Protein AF-A0A3D2H9T5-F1 (afdb_monomer_lite)

Sequence (187 aa):
MKNENDYVFSPYIRQFLVIFLLTCSFSVQATAPRITAQLFGEERQSDIVSYQTAAAQGDNLLVLEIVNEAFKAAGKSPVVDVLPAKQLAVYSFFNDDIAGLIGSPDDLAGKVKKQYRVVTLYLAGADEQPVVLIFSNQRGLALHKAFANGMQKIMSSGKYQQLYEKYHDKLPVGFILRLKRQNPGWK

Foldseek 3Di:
DDDDPPPPPDVVNVVVVVVVVVVVVVPPPPPPPPPDVVVPDDPPPFQEEEEDDPDDPLVVVLVVVLQQQLLVLLVHGTGYYYHHDPVVRLCCQVPVPHFKYWAAPVSDPPPCVVQKDKAFRFQDDPVRGTTIIIGGNPRNPVVVVSNLNSSLVCVVVVVSQVSVCVSDVGDDPCRVVVSCVRPVPHD

Radius of gyration: 27.13 Å; chains: 1; bounding box: 96×33×64 Å

Structure (mmCIF, N/CA/C/O backbone):
data_AF-A0A3D2H9T5-F1
#
_entry.id   AF-A0A3D2H9T5-F1
#
loop_
_atom_site.group_PDB
_atom_site.id
_atom_site.type_symbol
_atom_site.label_atom_id
_atom_site.label_alt_id
_atom_site.label_comp_id
_atom_site.label_asym_id
_atom_site.label_entity_id
_atom_site.label_seq_id
_atom_site.pdbx_PDB_ins_code
_atom_site.Cartn_x
_atom_site.Cartn_y
_atom_site.Cartn_z
_atom_site.occupancy
_atom_site.B_iso_or_equiv
_atom_site.auth_seq_id
_atom_site.auth_comp_id
_atom_site.auth_asym_id
_atom_site.auth_atom_id
_atom_site.pdbx_PDB_model_num
ATOM 1 N N . MET A 1 1 ? 79.371 0.978 -33.563 1.00 38.09 1 MET A N 1
ATOM 2 C CA . MET A 1 1 ? 78.443 1.990 -33.013 1.00 38.09 1 MET A CA 1
ATOM 3 C C . MET A 1 1 ? 77.092 1.795 -33.685 1.00 38.09 1 MET A C 1
ATOM 5 O O . MET A 1 1 ? 77.074 1.731 -34.900 1.00 38.09 1 MET A O 1
ATOM 9 N N . LYS A 1 2 ? 76.052 1.621 -32.854 1.00 38.25 2 LYS A N 1
ATOM 10 C CA . LYS A 1 2 ? 74.587 1.622 -33.070 1.00 38.25 2 LYS A CA 1
ATOM 11 C C . LYS A 1 2 ? 73.977 0.999 -34.344 1.00 38.25 2 LYS A C 1
ATOM 13 O O . LYS A 1 2 ? 74.064 1.551 -35.428 1.00 38.25 2 LYS A O 1
ATOM 18 N N . ASN A 1 3 ? 73.244 -0.093 -34.099 1.00 42.84 3 ASN A N 1
ATOM 19 C CA . ASN A 1 3 ? 72.208 -0.689 -34.943 1.00 42.84 3 ASN A CA 1
ATOM 20 C C . ASN A 1 3 ? 71.068 0.306 -35.209 1.00 42.84 3 ASN A C 1
ATOM 22 O O . ASN A 1 3 ? 70.416 0.750 -34.260 1.00 42.84 3 ASN A O 1
ATOM 26 N N . GLU A 1 4 ? 70.780 0.580 -36.477 1.00 44.44 4 GLU A N 1
ATOM 27 C CA . GLU A 1 4 ? 69.506 1.149 -36.918 1.00 44.44 4 GLU A CA 1
ATOM 28 C C . GLU A 1 4 ? 68.539 -0.010 -37.191 1.00 44.44 4 GLU A C 1
ATOM 30 O O . GLU A 1 4 ? 68.597 -0.679 -38.219 1.00 44.44 4 GLU A O 1
ATOM 35 N N . ASN A 1 5 ? 67.679 -0.299 -36.211 1.00 52.06 5 ASN A N 1
ATOM 36 C CA . ASN A 1 5 ? 66.513 -1.153 -36.416 1.00 52.06 5 ASN A CA 1
ATOM 37 C C . ASN A 1 5 ? 65.424 -0.322 -37.101 1.00 52.06 5 ASN A C 1
ATOM 39 O O . ASN A 1 5 ? 64.489 0.150 -36.449 1.00 52.06 5 ASN A O 1
ATOM 43 N N . ASP A 1 6 ? 65.540 -0.162 -38.415 1.00 49.38 6 ASP A N 1
ATOM 44 C CA . ASP A 1 6 ? 64.430 0.299 -39.237 1.00 49.38 6 ASP A CA 1
ATOM 45 C C . ASP A 1 6 ? 63.416 -0.839 -39.355 1.00 49.38 6 ASP A C 1
ATOM 47 O O . ASP A 1 6 ? 63.518 -1.736 -40.193 1.00 49.38 6 ASP A O 1
ATOM 51 N N . TYR A 1 7 ? 62.413 -0.819 -38.477 1.00 52.62 7 TYR A N 1
ATOM 52 C CA . TYR A 1 7 ? 61.215 -1.638 -38.624 1.00 52.62 7 TYR A CA 1
ATOM 53 C C . TYR A 1 7 ? 60.412 -1.128 -39.825 1.00 52.62 7 TYR A C 1
ATOM 55 O O . TYR A 1 7 ? 59.413 -0.418 -39.687 1.00 52.62 7 TYR A O 1
ATOM 63 N N . VAL A 1 8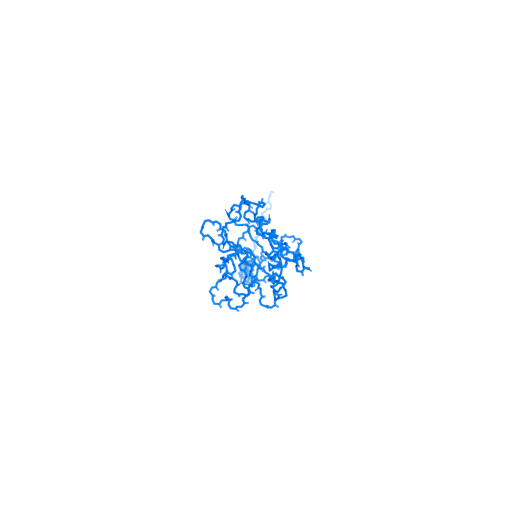 ? 60.852 -1.500 -41.028 1.00 51.31 8 VAL A N 1
ATOM 64 C CA . VAL A 1 8 ? 60.096 -1.325 -42.266 1.00 51.31 8 VAL A CA 1
ATOM 65 C C . VAL A 1 8 ? 58.936 -2.315 -42.227 1.00 51.31 8 VAL A C 1
ATOM 67 O O . VAL A 1 8 ? 59.003 -3.431 -42.740 1.00 51.31 8 VAL A O 1
ATOM 70 N N . PHE A 1 9 ? 57.846 -1.920 -41.571 1.00 53.47 9 PHE A N 1
ATOM 71 C CA . PHE A 1 9 ? 56.575 -2.611 -41.725 1.00 53.47 9 PHE A CA 1
ATOM 72 C C . PHE A 1 9 ? 56.171 -2.520 -43.196 1.00 53.47 9 PHE A C 1
ATOM 74 O O . PHE A 1 9 ? 55.827 -1.448 -43.695 1.00 53.47 9 PHE A O 1
ATOM 81 N N . SER A 1 10 ? 56.246 -3.662 -43.882 1.00 57.88 10 SER A N 1
ATOM 82 C CA . SER A 1 10 ? 55.802 -3.835 -45.262 1.00 57.88 10 SER A CA 1
ATOM 83 C C . SER A 1 10 ? 54.433 -3.162 -45.474 1.00 57.88 10 SER A C 1
ATOM 85 O O . SER A 1 10 ? 53.540 -3.334 -44.634 1.00 57.88 10 SER A O 1
ATOM 87 N N . PRO A 1 11 ? 54.231 -2.389 -46.559 1.00 58.53 11 PRO A N 1
ATOM 88 C CA . PRO A 1 11 ? 53.020 -1.588 -46.779 1.00 58.53 11 PRO A CA 1
ATOM 89 C C . PRO A 1 11 ? 51.731 -2.424 -46.756 1.00 58.53 11 PRO A C 1
ATOM 91 O O . PRO A 1 11 ? 50.677 -1.928 -46.355 1.00 58.53 11 PRO A O 1
ATOM 94 N N . TYR A 1 12 ? 51.837 -3.715 -47.078 1.00 58.19 12 TYR A N 1
ATOM 95 C CA . TYR A 1 12 ? 50.747 -4.683 -46.991 1.00 58.19 12 TYR A CA 1
ATOM 96 C C . TYR A 1 12 ? 50.281 -4.932 -45.550 1.00 58.19 12 TYR A C 1
ATOM 98 O O . TYR A 1 12 ? 49.086 -5.073 -45.316 1.00 58.19 12 TYR A O 1
ATOM 106 N N . ILE A 1 13 ? 51.191 -4.915 -44.567 1.00 63.38 13 ILE A N 1
ATOM 107 C CA . ILE A 1 13 ? 50.858 -5.116 -43.147 1.00 63.38 13 ILE A CA 1
ATOM 108 C C . ILE A 1 13 ? 50.106 -3.897 -42.605 1.00 63.38 13 ILE A C 1
ATOM 110 O O . ILE A 1 13 ? 49.123 -4.056 -41.889 1.00 63.38 13 ILE A O 1
ATOM 114 N N . ARG A 1 14 ? 50.504 -2.677 -42.998 1.00 61.38 14 ARG A N 1
ATOM 115 C CA . ARG A 1 14 ? 49.781 -1.442 -42.637 1.00 61.38 14 ARG A CA 1
ATOM 116 C C . ARG A 1 14 ? 48.361 -1.426 -43.196 1.00 61.38 14 ARG A C 1
ATOM 118 O O . ARG A 1 14 ? 47.433 -1.089 -42.468 1.00 61.38 14 ARG A O 1
ATOM 125 N N . GLN A 1 15 ? 48.187 -1.806 -44.460 1.00 66.12 15 GLN A N 1
ATOM 126 C CA . GLN A 1 15 ? 46.861 -1.878 -45.078 1.00 66.12 15 GLN A CA 1
ATOM 127 C C . GLN A 1 15 ? 45.983 -2.939 -44.408 1.00 66.12 15 GLN A C 1
ATOM 129 O O . GLN A 1 15 ? 44.821 -2.665 -44.116 1.00 66.12 15 GLN A O 1
ATOM 134 N N . PHE A 1 16 ? 46.547 -4.103 -44.073 1.00 68.69 16 PHE A N 1
ATOM 135 C CA . PHE A 1 16 ? 45.820 -5.151 -43.357 1.00 68.69 16 PHE A CA 1
ATOM 136 C C . PHE A 1 16 ? 45.376 -4.698 -41.963 1.00 68.69 16 PHE A C 1
ATOM 138 O O . PHE A 1 16 ? 44.237 -4.930 -41.572 1.00 68.69 16 PHE A O 1
ATOM 145 N N . LEU A 1 17 ? 46.246 -3.999 -41.231 1.00 69.62 17 LEU A N 1
ATOM 146 C CA . LEU A 1 17 ? 45.963 -3.519 -39.877 1.00 69.62 17 LEU A CA 1
ATOM 147 C C . LEU A 1 17 ? 44.875 -2.432 -39.881 1.00 69.62 17 LEU A C 1
ATOM 149 O O . LEU A 1 17 ? 43.989 -2.446 -39.031 1.00 69.62 17 LEU A O 1
ATOM 153 N N . VAL A 1 18 ? 44.876 -1.541 -40.878 1.00 70.94 18 VAL A N 1
ATOM 154 C CA . VAL A 1 18 ? 43.830 -0.517 -41.047 1.00 70.94 18 VAL A CA 1
ATOM 155 C C . VAL A 1 18 ? 42.482 -1.146 -41.412 1.00 70.94 18 VAL A C 1
ATOM 157 O O . VAL A 1 18 ? 41.467 -0.792 -40.816 1.00 70.94 18 VAL A O 1
ATOM 160 N N . ILE A 1 19 ? 42.460 -2.111 -42.337 1.00 71.06 19 ILE A N 1
ATOM 161 C CA . ILE A 1 19 ? 41.230 -2.827 -42.719 1.00 71.06 19 ILE A CA 1
ATOM 162 C C . ILE A 1 19 ? 40.698 -3.661 -41.541 1.00 71.06 19 ILE A C 1
ATOM 164 O O . ILE A 1 19 ? 39.491 -3.690 -41.293 1.00 71.06 19 ILE A O 1
ATOM 168 N N . PHE A 1 20 ? 41.584 -4.286 -40.764 1.00 73.06 20 PHE A N 1
ATOM 169 C CA . PHE A 1 20 ? 41.224 -5.041 -39.563 1.00 73.06 20 PHE A CA 1
ATOM 170 C C . PHE A 1 20 ? 40.643 -4.139 -38.461 1.00 73.06 20 PHE A C 1
ATOM 172 O O . PHE A 1 20 ? 39.595 -4.438 -37.898 1.00 73.06 20 PHE A O 1
ATOM 179 N N . LEU A 1 21 ? 41.251 -2.979 -38.194 1.00 68.56 21 LEU A N 1
ATOM 180 C CA . LEU A 1 21 ? 40.719 -2.016 -37.220 1.00 68.56 21 LEU A CA 1
ATOM 181 C C . LEU A 1 21 ? 39.367 -1.420 -37.654 1.00 68.56 21 LEU A C 1
ATOM 183 O O . LEU A 1 21 ? 38.473 -1.232 -36.823 1.00 68.56 21 LEU A O 1
ATOM 187 N N . LEU A 1 22 ? 39.183 -1.162 -38.953 1.00 66.31 22 LEU A N 1
ATOM 188 C CA . LEU A 1 22 ? 37.911 -0.681 -39.499 1.00 66.31 22 LEU A CA 1
ATOM 189 C C . LEU A 1 22 ? 36.806 -1.742 -39.408 1.00 66.31 22 LEU A C 1
ATOM 191 O O . LEU A 1 22 ? 35.688 -1.417 -39.022 1.00 66.31 22 LEU A O 1
ATOM 195 N N . THR A 1 23 ? 37.107 -3.012 -39.686 1.00 65.12 23 THR A N 1
ATOM 196 C CA . THR A 1 23 ? 36.123 -4.109 -39.580 1.00 65.12 23 THR A CA 1
ATOM 197 C C . THR A 1 23 ? 35.751 -4.438 -38.130 1.00 65.12 23 THR A C 1
ATOM 199 O O . THR A 1 23 ? 34.579 -4.702 -37.848 1.00 65.12 23 THR A O 1
ATOM 202 N N . CYS A 1 24 ? 36.686 -4.308 -37.184 1.00 60.44 24 CYS A N 1
ATOM 203 C CA . CYS A 1 24 ? 36.387 -4.397 -35.751 1.00 60.44 24 CYS A CA 1
ATOM 204 C C . CYS A 1 24 ? 35.424 -3.291 -35.283 1.00 60.44 24 CYS A C 1
ATOM 206 O O . CYS A 1 24 ? 34.586 -3.543 -34.421 1.00 60.44 24 CYS A O 1
ATOM 208 N N . SER A 1 25 ? 35.471 -2.099 -35.887 1.00 58.38 25 SER A N 1
ATOM 209 C CA . SER A 1 25 ? 34.609 -0.964 -35.517 1.00 58.38 25 SER A CA 1
ATOM 210 C C . SER A 1 25 ? 33.138 -1.154 -35.922 1.00 58.38 25 SER A C 1
ATOM 212 O O . SER A 1 25 ? 32.253 -0.624 -35.258 1.00 58.38 25 SER A O 1
ATOM 214 N N . PHE A 1 26 ? 32.852 -1.953 -36.958 1.00 54.59 26 PHE A N 1
ATOM 215 C CA . PHE A 1 26 ? 31.477 -2.289 -37.369 1.00 54.59 26 PHE A CA 1
ATOM 216 C C . PHE A 1 26 ? 30.839 -3.415 -36.545 1.00 54.59 26 PHE A C 1
ATOM 218 O O . PHE A 1 26 ? 29.622 -3.581 -36.581 1.00 54.59 26 PHE A O 1
ATOM 225 N N . SER A 1 27 ? 31.640 -4.174 -35.791 1.00 49.34 27 SER A N 1
ATOM 226 C CA . SER A 1 27 ? 31.158 -5.291 -34.962 1.00 49.34 27 SER A CA 1
ATOM 227 C C . SER A 1 27 ? 30.964 -4.909 -33.493 1.00 49.34 27 SER A C 1
ATOM 229 O O . SER A 1 27 ? 30.465 -5.710 -32.704 1.00 49.34 27 SER A O 1
ATOM 231 N N . VAL A 1 28 ? 31.309 -3.676 -33.112 1.00 48.94 28 VAL A N 1
ATOM 232 C CA . VAL A 1 28 ? 30.968 -3.144 -31.794 1.00 48.94 28 VAL A CA 1
ATOM 233 C C . VAL A 1 28 ? 29.538 -2.621 -31.861 1.00 48.94 28 VAL A C 1
ATOM 235 O O . VAL A 1 28 ? 29.280 -1.426 -31.992 1.00 48.94 28 VAL A O 1
ATOM 238 N N . GLN A 1 29 ? 28.574 -3.532 -31.725 1.00 50.84 29 GLN A N 1
ATOM 239 C CA . GLN A 1 29 ? 27.340 -3.160 -31.051 1.00 50.84 29 GLN A CA 1
ATOM 240 C C . GLN A 1 29 ? 27.759 -2.719 -29.652 1.00 50.84 29 GLN A C 1
ATOM 242 O O . GLN A 1 29 ? 27.991 -3.539 -28.766 1.00 50.84 29 GLN A O 1
ATOM 247 N N . ALA A 1 30 ? 27.898 -1.409 -29.465 1.00 44.81 30 ALA A N 1
ATOM 248 C CA . ALA A 1 30 ? 27.875 -0.802 -28.154 1.00 44.81 30 ALA A CA 1
ATOM 249 C C . ALA A 1 30 ? 26.477 -1.060 -27.581 1.00 44.81 30 ALA A C 1
ATOM 251 O O . ALA A 1 30 ? 25.596 -0.204 -27.594 1.00 44.81 30 ALA A O 1
ATOM 252 N N . THR A 1 31 ? 26.248 -2.280 -27.097 1.00 47.56 31 THR A N 1
ATOM 253 C CA . THR A 1 31 ? 25.342 -2.499 -25.986 1.00 47.56 31 THR A CA 1
ATOM 254 C C . THR A 1 31 ? 25.885 -1.609 -24.888 1.00 47.56 31 THR A C 1
ATOM 256 O O . THR A 1 31 ? 26.815 -1.986 -24.176 1.00 47.56 31 THR A O 1
ATOM 259 N N . ALA A 1 32 ? 25.345 -0.388 -24.811 1.00 43.88 32 ALA A N 1
ATOM 260 C CA . ALA A 1 32 ? 25.423 0.436 -23.620 1.00 43.88 32 ALA A CA 1
ATOM 261 C C . ALA A 1 32 ? 25.248 -0.511 -22.430 1.00 43.88 32 ALA A C 1
ATOM 263 O O . ALA A 1 32 ? 24.399 -1.408 -22.544 1.00 43.88 32 ALA A O 1
ATOM 264 N N . PRO A 1 33 ? 26.066 -0.400 -21.367 1.00 46.19 33 PRO A N 1
ATOM 265 C CA . PRO A 1 33 ? 26.002 -1.336 -20.258 1.00 46.19 33 PRO A CA 1
ATOM 266 C C . PRO A 1 33 ? 24.539 -1.438 -19.851 1.00 46.19 33 PRO A C 1
ATOM 268 O O . PRO A 1 33 ? 23.944 -0.457 -19.404 1.00 46.19 33 PRO A O 1
ATOM 271 N N . ARG A 1 34 ? 23.922 -2.595 -20.129 1.00 51.00 34 ARG A N 1
ATOM 272 C CA . ARG A 1 34 ? 22.569 -2.862 -19.670 1.00 51.00 34 ARG A CA 1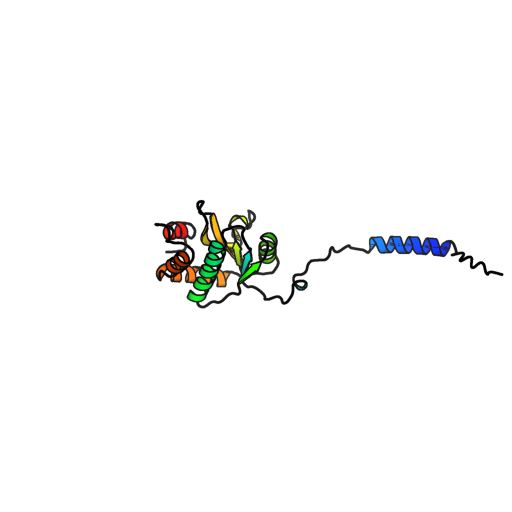
ATOM 273 C C . ARG A 1 34 ? 22.744 -2.934 -18.173 1.00 51.00 34 ARG A C 1
ATOM 275 O O . ARG A 1 34 ? 23.291 -3.915 -17.673 1.00 51.00 34 ARG A O 1
ATOM 282 N N . ILE A 1 35 ? 22.398 -1.842 -17.503 1.00 49.44 35 ILE A N 1
ATOM 283 C CA . ILE A 1 35 ? 22.298 -1.788 -16.057 1.00 49.44 35 ILE A CA 1
ATOM 284 C C . ILE A 1 35 ? 21.293 -2.883 -15.718 1.00 49.44 35 ILE A C 1
ATOM 286 O O . ILE A 1 35 ? 20.094 -2.741 -15.930 1.00 49.44 35 ILE A O 1
ATOM 290 N N . THR A 1 36 ? 21.820 -4.039 -15.354 1.00 46.59 36 THR A N 1
ATOM 291 C CA . THR A 1 36 ? 21.052 -5.201 -14.943 1.00 46.59 36 THR A CA 1
ATOM 292 C C . THR A 1 36 ? 20.980 -5.114 -13.432 1.00 46.59 36 THR A C 1
ATOM 294 O O . THR A 1 36 ? 21.976 -4.780 -12.786 1.00 46.59 36 THR A O 1
ATOM 297 N N . ALA A 1 37 ? 19.798 -5.364 -12.871 1.00 50.50 37 ALA A N 1
ATOM 298 C CA . ALA A 1 37 ? 19.526 -5.255 -11.436 1.00 50.50 37 ALA A CA 1
ATOM 299 C C . ALA A 1 37 ? 20.561 -6.005 -10.563 1.00 50.50 37 ALA A C 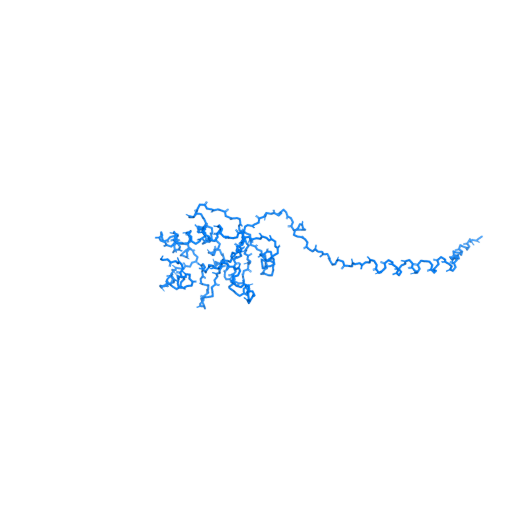1
ATOM 301 O O . ALA A 1 37 ? 20.875 -5.581 -9.455 1.00 50.50 37 ALA A O 1
ATOM 302 N N . GLN A 1 38 ? 21.207 -7.030 -11.130 1.00 48.03 38 GLN A N 1
ATOM 303 C CA . GLN A 1 38 ? 22.294 -7.819 -10.542 1.00 48.03 38 GLN A CA 1
ATOM 304 C C . GLN A 1 38 ? 23.560 -7.028 -10.145 1.00 48.03 38 GLN A C 1
ATOM 306 O O . GLN A 1 38 ? 24.352 -7.527 -9.350 1.00 48.03 38 GLN A O 1
ATOM 311 N N . LEU A 1 39 ? 23.771 -5.807 -10.651 1.00 49.91 39 LEU A N 1
ATOM 312 C CA . LEU A 1 39 ? 24.921 -4.960 -10.286 1.00 49.91 39 LEU A CA 1
ATOM 313 C C . LEU A 1 39 ? 24.785 -4.265 -8.916 1.00 49.91 39 LEU A C 1
ATOM 315 O O . LEU A 1 39 ? 25.769 -3.696 -8.445 1.00 49.91 39 LEU A O 1
ATOM 319 N N . PHE A 1 40 ? 23.612 -4.308 -8.269 1.00 55.00 40 PHE A N 1
ATOM 320 C CA . PHE A 1 40 ? 23.322 -3.542 -7.045 1.00 55.00 40 PHE A CA 1
ATOM 321 C C . PHE A 1 40 ? 23.217 -4.366 -5.747 1.00 55.00 40 PHE A C 1
ATOM 323 O O . PHE A 1 40 ? 22.772 -3.847 -4.725 1.00 55.00 40 PHE A O 1
ATOM 330 N N . GLY A 1 41 ? 23.729 -5.600 -5.734 1.00 40.03 41 GLY A N 1
ATOM 331 C CA . GLY A 1 41 ? 23.759 -6.445 -4.533 1.00 40.03 41 GLY A CA 1
ATOM 332 C C . GLY A 1 41 ? 22.494 -7.287 -4.358 1.00 40.03 41 GLY A C 1
ATOM 333 O O . GLY A 1 41 ? 21.533 -7.108 -5.098 1.00 40.03 41 GLY A O 1
ATOM 334 N N . GLU A 1 42 ? 22.557 -8.256 -3.432 1.00 45.75 42 GLU A N 1
ATOM 335 C CA . GLU A 1 42 ? 21.567 -9.327 -3.221 1.00 45.75 42 GLU A CA 1
ATOM 336 C C . GLU A 1 42 ? 20.128 -8.876 -3.497 1.00 45.75 42 GLU A C 1
ATOM 338 O O . GLU A 1 42 ? 19.533 -8.121 -2.727 1.00 45.75 42 GLU A O 1
ATOM 343 N N . GLU A 1 43 ? 19.583 -9.371 -4.608 1.00 49.28 43 GLU A N 1
ATOM 344 C CA . GLU A 1 43 ? 18.212 -9.157 -5.052 1.00 49.28 43 GLU A CA 1
ATOM 345 C C . GLU A 1 43 ? 17.268 -9.764 -3.998 1.00 49.28 43 GLU A C 1
ATOM 347 O O . GLU A 1 43 ? 16.844 -10.919 -4.077 1.00 49.28 43 GLU A O 1
ATOM 352 N N . ARG A 1 44 ? 16.937 -9.007 -2.947 1.00 54.03 44 ARG A N 1
ATOM 353 C CA . ARG A 1 44 ? 15.715 -9.286 -2.200 1.00 54.03 44 ARG A CA 1
ATOM 354 C C . ARG A 1 44 ? 14.594 -8.984 -3.167 1.00 54.03 44 ARG A C 1
ATOM 356 O O . ARG A 1 44 ? 14.286 -7.821 -3.398 1.00 54.03 44 ARG A O 1
ATOM 363 N N . GLN A 1 45 ? 14.029 -10.036 -3.745 1.00 71.12 45 GLN A N 1
ATOM 364 C CA . GLN A 1 45 ? 12.854 -9.940 -4.592 1.00 71.12 45 GLN A CA 1
ATOM 365 C C . GLN A 1 45 ? 11.741 -9.282 -3.767 1.00 71.12 45 GLN A C 1
ATOM 367 O O . GLN A 1 45 ? 11.126 -9.913 -2.908 1.00 71.12 45 GLN A O 1
ATOM 372 N N . SER A 1 46 ? 11.579 -7.972 -3.933 1.00 84.25 46 SER A N 1
ATOM 373 C CA . SER A 1 46 ? 10.619 -7.180 -3.185 1.00 84.25 46 SER A CA 1
ATOM 374 C C . SER A 1 46 ? 9.240 -7.375 -3.804 1.00 84.25 46 SER A C 1
ATOM 376 O O . SER A 1 46 ? 9.069 -7.416 -5.021 1.00 84.25 46 SER A O 1
ATOM 378 N N . ASP A 1 47 ? 8.226 -7.536 -2.960 1.00 89.25 47 ASP A N 1
ATOM 379 C CA . ASP A 1 47 ? 6.848 -7.668 -3.433 1.00 89.25 47 ASP A CA 1
ATOM 380 C C . ASP A 1 47 ? 6.286 -6.301 -3.836 1.00 89.25 47 ASP A C 1
ATOM 382 O O . ASP A 1 47 ? 5.439 -6.189 -4.728 1.00 89.25 47 ASP A O 1
ATOM 386 N N . ILE A 1 48 ? 6.728 -5.257 -3.132 1.00 92.06 48 ILE A N 1
ATOM 387 C CA . ILE A 1 48 ? 6.260 -3.885 -3.277 1.00 92.06 48 ILE A CA 1
ATOM 388 C C . ILE A 1 48 ? 7.464 -2.952 -3.220 1.00 92.06 48 ILE A C 1
ATOM 390 O O . ILE A 1 48 ? 8.310 -3.076 -2.338 1.00 92.06 48 ILE A O 1
ATOM 394 N N . VAL A 1 49 ? 7.500 -1.973 -4.115 1.00 92.50 49 VAL A N 1
ATOM 395 C CA . VAL A 1 49 ? 8.490 -0.894 -4.078 1.00 92.50 49 VAL A CA 1
ATOM 396 C C . VAL A 1 49 ? 7.835 0.431 -3.705 1.00 92.50 49 VAL A C 1
ATOM 398 O O . VAL A 1 49 ? 6.676 0.691 -4.018 1.00 92.50 49 VAL A O 1
ATOM 401 N N . SER A 1 50 ? 8.584 1.282 -3.026 1.00 92.25 50 SER A N 1
ATOM 402 C CA . SER A 1 50 ? 8.272 2.677 -2.732 1.00 92.25 50 SER A CA 1
ATOM 403 C C . SER A 1 50 ? 9.470 3.532 -3.130 1.00 92.25 50 SER A C 1
ATOM 405 O O . SER A 1 50 ? 10.544 3.006 -3.424 1.00 92.25 50 SER A O 1
ATOM 407 N N . TYR A 1 51 ? 9.322 4.850 -3.115 1.00 89.50 51 TYR A N 1
ATOM 408 C CA . TYR A 1 51 ? 10.445 5.764 -3.273 1.00 89.50 51 TYR A CA 1
ATOM 409 C C . TYR A 1 51 ? 10.427 6.850 -2.205 1.00 89.50 51 TYR A C 1
ATOM 411 O O . TYR A 1 51 ? 9.374 7.244 -1.703 1.00 89.50 51 TYR A O 1
ATOM 419 N N . GLN A 1 52 ? 11.611 7.357 -1.868 1.00 80.69 52 GLN A N 1
ATOM 420 C CA . GLN A 1 52 ? 11.723 8.518 -0.993 1.00 80.69 52 GLN A CA 1
ATOM 421 C C . GLN A 1 52 ? 11.132 9.739 -1.699 1.00 80.69 52 GLN A C 1
ATOM 423 O O . GLN A 1 52 ? 11.652 10.221 -2.707 1.00 80.69 52 GLN A O 1
ATOM 428 N N . THR A 1 53 ? 10.007 10.226 -1.189 1.00 70.69 53 THR A N 1
ATOM 429 C CA . THR A 1 53 ? 9.447 11.502 -1.627 1.00 70.69 53 THR A CA 1
ATOM 430 C C . THR A 1 53 ? 10.159 12.636 -0.892 1.00 70.69 53 THR A C 1
ATOM 432 O O . THR A 1 53 ? 10.585 12.465 0.249 1.00 70.69 53 THR A O 1
ATOM 435 N N . ALA A 1 54 ? 10.234 13.819 -1.503 1.00 60.62 54 ALA A N 1
ATOM 436 C CA . ALA A 1 54 ? 10.697 15.031 -0.820 1.00 60.62 54 ALA A CA 1
ATOM 437 C C . ALA A 1 54 ? 9.714 15.535 0.266 1.00 60.62 54 ALA A C 1
ATOM 439 O O . ALA A 1 54 ? 9.908 16.623 0.806 1.00 60.62 54 ALA A O 1
ATOM 440 N N . ALA A 1 55 ? 8.639 14.788 0.556 1.00 61.88 55 ALA A N 1
ATOM 441 C CA . ALA A 1 55 ? 7.685 15.115 1.607 1.00 61.88 55 ALA A CA 1
ATOM 442 C C . ALA A 1 55 ? 8.315 14.977 3.003 1.00 61.88 55 ALA A C 1
ATOM 444 O O . ALA A 1 55 ? 9.408 14.429 3.173 1.00 61.88 55 ALA A O 1
ATOM 445 N N . ALA A 1 56 ? 7.602 15.469 4.020 1.00 62.38 56 ALA A N 1
ATOM 446 C CA . ALA A 1 56 ? 8.027 15.353 5.406 1.00 62.38 56 ALA A CA 1
ATOM 447 C C . ALA A 1 56 ? 8.295 13.880 5.765 1.00 62.38 56 ALA A C 1
ATOM 449 O O . ALA A 1 56 ? 7.480 12.999 5.493 1.00 62.38 56 ALA A O 1
ATOM 450 N N . GLN A 1 57 ? 9.432 13.612 6.410 1.00 73.00 57 GLN A N 1
ATOM 451 C CA . GLN A 1 57 ? 9.869 12.256 6.764 1.00 73.00 57 GLN A CA 1
ATOM 452 C C . GLN A 1 57 ? 8.802 11.468 7.553 1.00 73.00 57 GLN A C 1
ATOM 454 O O . GLN A 1 57 ? 8.700 10.253 7.394 1.00 73.00 57 GLN A O 1
ATOM 459 N N . GLY A 1 58 ? 7.973 12.162 8.344 1.00 75.94 58 GLY A N 1
ATOM 460 C CA . GLY A 1 58 ? 6.849 11.577 9.080 1.00 75.94 58 GLY A CA 1
ATOM 461 C C . GLY A 1 58 ? 5.753 10.983 8.188 1.00 75.94 58 GLY A C 1
ATOM 462 O O . GLY A 1 58 ? 5.290 9.883 8.475 1.00 75.94 58 GLY A O 1
ATOM 463 N N . ASP A 1 59 ? 5.401 11.634 7.073 1.00 83.81 59 ASP A N 1
ATOM 464 C CA . ASP A 1 59 ? 4.375 11.130 6.146 1.00 83.81 59 ASP A CA 1
ATOM 465 C C . ASP A 1 59 ? 4.832 9.830 5.472 1.00 83.81 59 ASP A C 1
ATOM 467 O O . ASP A 1 59 ? 4.070 8.869 5.367 1.00 83.81 59 ASP A O 1
ATOM 471 N N . ASN A 1 60 ? 6.102 9.766 5.057 1.00 84.75 60 ASN A N 1
ATOM 472 C CA . ASN A 1 60 ? 6.665 8.566 4.436 1.00 84.75 60 ASN A CA 1
ATOM 473 C C . ASN A 1 60 ? 6.670 7.375 5.413 1.00 84.75 60 ASN A C 1
ATOM 475 O O . ASN A 1 60 ? 6.321 6.259 5.027 1.00 84.75 60 ASN A O 1
ATOM 479 N N . LEU A 1 61 ? 7.026 7.603 6.682 1.00 89.56 61 LEU A N 1
ATOM 480 C CA . LEU A 1 61 ? 6.997 6.562 7.714 1.00 89.56 61 LEU A CA 1
ATOM 481 C C . LEU A 1 61 ? 5.566 6.116 8.042 1.00 89.56 61 LEU A C 1
ATOM 483 O O . LEU A 1 61 ? 5.310 4.914 8.131 1.00 89.56 61 LEU A O 1
ATOM 487 N N . LEU A 1 62 ? 4.627 7.060 8.149 1.00 92.31 62 LEU A N 1
ATOM 488 C CA . LEU A 1 62 ? 3.209 6.767 8.348 1.00 92.31 62 LEU A CA 1
ATOM 489 C C . LEU A 1 62 ? 2.656 5.890 7.221 1.00 92.31 62 LEU A C 1
ATOM 491 O O . LEU A 1 62 ? 2.003 4.882 7.488 1.00 92.31 62 LEU A O 1
ATOM 495 N N . VAL A 1 63 ? 2.939 6.236 5.964 1.00 93.25 63 VAL A N 1
ATOM 496 C CA . VAL A 1 63 ? 2.509 5.458 4.794 1.00 93.25 63 VAL A CA 1
ATOM 497 C C . VAL A 1 63 ? 3.015 4.018 4.876 1.00 93.25 63 VAL A C 1
ATOM 499 O O . VAL A 1 63 ? 2.234 3.084 4.685 1.00 93.25 63 VAL A O 1
ATOM 502 N N . LEU A 1 64 ? 4.293 3.817 5.204 1.00 93.50 64 LEU A N 1
ATOM 503 C CA . LEU A 1 64 ? 4.868 2.477 5.342 1.00 93.50 64 LEU A CA 1
ATOM 504 C C . LEU A 1 64 ? 4.241 1.692 6.504 1.00 93.50 64 LEU A C 1
ATOM 506 O O . LEU A 1 64 ? 3.973 0.498 6.358 1.00 93.50 64 LEU A O 1
ATOM 510 N N . GLU A 1 65 ? 3.949 2.343 7.634 1.00 94.75 65 GLU A N 1
ATOM 511 C CA . GLU A 1 65 ? 3.261 1.699 8.759 1.00 94.75 65 GLU A CA 1
ATOM 512 C C . GLU A 1 65 ? 1.815 1.327 8.433 1.00 94.75 65 GLU A C 1
ATOM 514 O O . GLU A 1 65 ? 1.393 0.218 8.764 1.00 94.75 65 GLU A O 1
ATOM 519 N N . ILE A 1 66 ? 1.072 2.200 7.745 1.00 95.94 66 ILE A N 1
ATOM 520 C CA . ILE A 1 66 ? -0.276 1.895 7.247 1.00 95.94 66 ILE A CA 1
ATOM 521 C C . ILE A 1 66 ? -0.219 0.661 6.349 1.00 95.94 66 ILE A C 1
ATOM 523 O O . ILE A 1 66 ? -1.027 -0.255 6.511 1.00 95.94 66 ILE A O 1
ATOM 527 N N . VAL A 1 67 ? 0.749 0.613 5.428 1.00 96.38 67 VAL A N 1
ATOM 528 C CA . VAL A 1 67 ? 0.910 -0.518 4.512 1.00 96.38 67 VAL A CA 1
ATOM 529 C C . VAL A 1 67 ? 1.182 -1.813 5.270 1.00 96.38 67 VAL A C 1
ATOM 531 O O . VAL A 1 67 ? 0.471 -2.801 5.073 1.00 96.38 67 VAL A O 1
ATOM 534 N N . ASN A 1 68 ? 2.162 -1.800 6.171 1.00 96.00 68 ASN A N 1
ATOM 535 C CA . ASN A 1 68 ? 2.536 -2.972 6.952 1.00 96.00 68 ASN A CA 1
ATOM 536 C C . ASN A 1 68 ? 1.377 -3.469 7.834 1.00 96.00 68 ASN A C 1
ATOM 538 O O . ASN A 1 68 ? 1.015 -4.645 7.792 1.00 96.00 68 ASN A O 1
ATOM 542 N N . GLU A 1 69 ? 0.728 -2.578 8.585 1.00 96.62 69 GLU A N 1
ATOM 543 C CA . GLU A 1 69 ? -0.367 -2.955 9.484 1.00 96.62 69 GLU A CA 1
ATOM 544 C C . GLU A 1 69 ? -1.619 -3.414 8.727 1.00 96.62 69 GLU A C 1
ATOM 546 O O . GLU A 1 69 ? -2.296 -4.340 9.178 1.00 96.62 69 GLU A O 1
ATOM 551 N N . ALA A 1 70 ? -1.906 -2.856 7.546 1.00 96.81 70 ALA A N 1
ATOM 552 C CA . ALA A 1 70 ? -2.974 -3.363 6.691 1.00 96.81 70 ALA A CA 1
ATOM 553 C C . ALA A 1 70 ? -2.686 -4.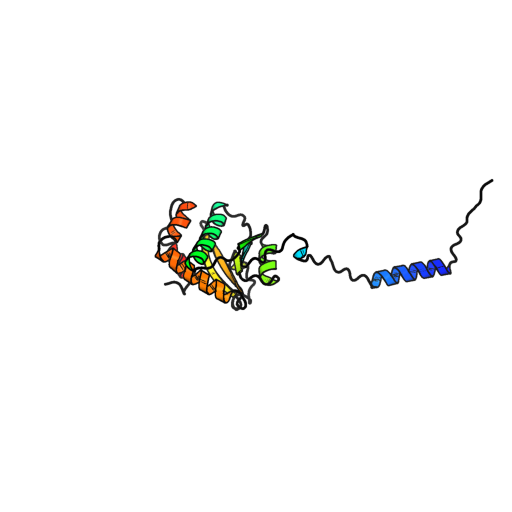803 6.238 1.00 96.81 70 ALA A C 1
ATOM 555 O O . ALA A 1 70 ? -3.527 -5.688 6.412 1.00 96.81 70 ALA A O 1
ATOM 556 N N . PHE A 1 71 ? -1.492 -5.083 5.708 1.00 97.38 71 PHE A N 1
ATOM 557 C CA . PHE A 1 71 ? -1.140 -6.446 5.303 1.00 97.38 71 PHE A CA 1
ATOM 558 C C . PHE A 1 71 ? -1.139 -7.420 6.483 1.00 97.38 71 PHE A C 1
ATOM 560 O O . PHE A 1 71 ? -1.720 -8.505 6.380 1.00 97.38 71 PHE A O 1
ATOM 567 N N . LYS A 1 72 ? -0.605 -7.003 7.632 1.00 96.38 72 LYS A N 1
ATOM 568 C CA . LYS A 1 72 ? -0.608 -7.786 8.870 1.00 96.38 72 LYS A CA 1
ATOM 569 C C . LYS A 1 72 ? -2.024 -8.112 9.343 1.00 96.38 72 LYS A C 1
ATOM 571 O O . LYS A 1 72 ? -2.305 -9.263 9.670 1.00 96.38 72 LYS A O 1
ATOM 576 N N . ALA A 1 73 ? -2.953 -7.154 9.298 1.00 95.69 73 ALA A N 1
ATOM 577 C CA . ALA A 1 73 ? -4.366 -7.388 9.615 1.00 95.69 73 ALA A CA 1
ATOM 578 C C . ALA A 1 73 ? -5.040 -8.389 8.652 1.00 95.69 73 ALA A C 1
ATOM 580 O O . ALA A 1 73 ? -6.022 -9.056 9.005 1.00 95.69 73 ALA A O 1
ATOM 581 N N . ALA A 1 74 ? -4.512 -8.524 7.435 1.00 94.50 74 ALA A N 1
ATOM 582 C CA . ALA A 1 74 ? -4.921 -9.519 6.449 1.00 94.50 74 ALA A CA 1
ATOM 583 C C . ALA A 1 74 ? -4.128 -10.842 6.518 1.00 94.50 74 ALA A C 1
ATOM 585 O O . ALA A 1 74 ? -4.398 -11.740 5.721 1.00 94.50 74 ALA A O 1
ATOM 586 N N . GLY A 1 75 ? -3.185 -10.988 7.457 1.00 93.00 75 GLY A N 1
ATOM 587 C CA . GLY A 1 75 ? -2.349 -12.184 7.598 1.00 93.00 75 GLY A CA 1
ATOM 588 C C . GLY A 1 75 ? -1.309 -12.342 6.484 1.00 93.00 75 GLY A C 1
ATOM 589 O O . GLY A 1 75 ? -0.973 -13.464 6.106 1.00 93.00 75 GLY A O 1
ATOM 590 N N . LYS A 1 76 ? -0.841 -11.230 5.908 1.00 92.69 76 LYS A N 1
ATOM 591 C CA . LYS A 1 76 ? 0.209 -11.179 4.883 1.00 92.69 76 LYS A CA 1
ATOM 592 C C . LYS A 1 76 ? 1.362 -10.296 5.358 1.00 92.69 76 LYS A C 1
ATOM 594 O O . LYS A 1 76 ? 1.143 -9.365 6.123 1.00 92.69 76 LYS A O 1
ATOM 599 N N . SER A 1 77 ? 2.559 -10.568 4.850 1.00 91.94 77 SER A N 1
ATOM 600 C CA . SER A 1 77 ? 3.772 -9.808 5.172 1.00 91.94 77 SER A CA 1
ATOM 601 C C . SER A 1 77 ? 4.623 -9.626 3.911 1.00 91.94 77 SER A C 1
ATOM 603 O O . SER A 1 77 ? 5.644 -10.298 3.783 1.00 91.94 77 SER A O 1
ATOM 605 N N . PRO A 1 78 ? 4.174 -8.811 2.936 1.00 91.12 78 PRO A N 1
ATOM 606 C CA . PRO A 1 78 ? 4.958 -8.555 1.736 1.00 91.12 78 PRO A CA 1
ATOM 607 C C . PRO A 1 78 ? 6.234 -7.784 2.078 1.00 91.12 78 PRO A C 1
ATOM 609 O O . PRO A 1 78 ? 6.240 -6.943 2.982 1.00 91.12 78 PRO A O 1
ATOM 612 N N . VAL A 1 79 ? 7.301 -8.046 1.331 1.00 91.00 79 VAL A N 1
ATOM 613 C CA . VAL A 1 79 ? 8.552 -7.295 1.451 1.00 91.00 79 VAL A CA 1
ATOM 614 C C . VAL A 1 79 ? 8.390 -5.962 0.728 1.00 91.00 79 VAL A C 1
ATOM 616 O O . VAL A 1 79 ? 8.159 -5.932 -0.481 1.00 91.00 79 VAL A O 1
ATOM 619 N N . VAL A 1 80 ? 8.504 -4.865 1.478 1.00 91.25 80 VAL A N 1
ATOM 620 C CA . VAL A 1 80 ? 8.476 -3.503 0.937 1.00 91.25 80 VAL A CA 1
ATOM 621 C C . VAL A 1 80 ? 9.900 -2.970 0.873 1.00 91.25 80 VAL A C 1
ATOM 623 O O . VAL A 1 80 ? 10.571 -2.908 1.903 1.00 91.25 80 VAL A O 1
ATOM 626 N N . ASP A 1 81 ? 10.339 -2.569 -0.315 1.00 89.94 81 ASP A N 1
ATOM 627 C CA . ASP A 1 81 ? 11.626 -1.908 -0.522 1.00 89.94 81 ASP A CA 1
ATOM 628 C C . ASP A 1 81 ? 11.437 -0.420 -0.846 1.00 89.94 81 ASP A C 1
ATOM 630 O O . ASP A 1 81 ? 10.470 -0.036 -1.506 1.00 89.94 81 ASP A O 1
ATOM 634 N N . VAL A 1 82 ? 12.334 0.436 -0.358 1.00 89.94 82 VAL A N 1
ATOM 635 C CA . VAL A 1 82 ? 12.253 1.893 -0.534 1.00 89.94 82 VAL A CA 1
ATOM 636 C C . VAL A 1 82 ? 13.455 2.358 -1.339 1.00 89.94 82 VAL A C 1
ATOM 638 O O . VAL A 1 82 ? 14.560 2.499 -0.819 1.00 89.94 82 VAL A O 1
ATOM 641 N N . LEU A 1 83 ? 13.217 2.648 -2.612 1.00 88.62 83 LEU A N 1
ATOM 642 C CA . LEU A 1 83 ? 14.254 3.074 -3.535 1.00 88.62 83 LEU A CA 1
ATOM 643 C C . LEU A 1 83 ? 14.566 4.573 -3.383 1.00 88.62 83 LEU A C 1
ATOM 645 O O . LEU A 1 83 ? 13.697 5.376 -3.024 1.00 88.62 83 LEU A O 1
ATOM 649 N N . PRO A 1 84 ? 15.806 4.994 -3.689 1.00 85.69 84 PRO A N 1
ATOM 650 C CA . PRO A 1 84 ? 16.239 6.376 -3.483 1.00 85.69 84 PRO A CA 1
ATOM 651 C C . PRO A 1 84 ? 15.621 7.362 -4.482 1.00 85.69 84 PRO A C 1
ATOM 653 O O . PRO A 1 84 ? 15.662 8.568 -4.257 1.00 85.69 84 PRO A O 1
ATOM 656 N N . ALA A 1 85 ? 15.066 6.876 -5.596 1.00 85.31 85 ALA A N 1
ATOM 657 C CA . ALA A 1 85 ? 14.535 7.722 -6.654 1.00 85.31 85 ALA A CA 1
ATOM 658 C C . ALA A 1 85 ? 13.225 7.177 -7.226 1.00 85.31 85 ALA A C 1
ATOM 660 O O . ALA A 1 85 ? 13.070 5.975 -7.454 1.00 85.31 85 ALA A O 1
ATOM 661 N N . LYS A 1 86 ? 12.317 8.102 -7.554 1.00 89.25 86 LYS A N 1
ATOM 662 C CA . LYS A 1 86 ? 11.039 7.814 -8.214 1.00 89.25 86 LYS A CA 1
ATOM 663 C C . LYS A 1 86 ? 11.225 7.024 -9.508 1.00 89.25 86 LYS A C 1
ATOM 665 O O . LYS A 1 86 ? 10.523 6.047 -9.737 1.00 89.25 86 LYS A O 1
ATOM 670 N N . GLN A 1 87 ? 12.172 7.431 -10.354 1.00 87.06 87 GLN A N 1
ATOM 671 C CA . GLN A 1 87 ? 12.404 6.801 -11.655 1.00 87.06 87 GLN A CA 1
ATOM 672 C C . GLN A 1 87 ? 12.786 5.326 -11.511 1.00 87.06 87 GLN A C 1
ATOM 674 O O . GLN A 1 87 ? 12.356 4.520 -12.327 1.00 87.06 87 GLN A O 1
ATOM 679 N N . LEU A 1 88 ? 13.536 4.974 -10.461 1.00 86.88 88 LEU A N 1
ATOM 680 C CA . LEU A 1 88 ? 13.920 3.592 -10.181 1.00 86.88 88 LEU A CA 1
ATOM 681 C C . LEU A 1 88 ? 12.717 2.764 -9.722 1.00 86.88 88 LEU A C 1
ATOM 683 O O . LEU A 1 88 ? 12.478 1.704 -10.280 1.00 86.88 88 LEU A O 1
ATOM 687 N N . ALA A 1 89 ? 11.906 3.270 -8.787 1.00 88.81 89 ALA A N 1
ATOM 688 C CA . ALA A 1 89 ? 10.716 2.550 -8.310 1.00 88.81 89 ALA A CA 1
ATOM 689 C C . ALA A 1 89 ? 9.693 2.322 -9.421 1.00 88.81 89 ALA A C 1
ATOM 691 O O . ALA A 1 89 ? 9.157 1.226 -9.569 1.00 88.81 89 ALA A O 1
ATOM 692 N N . VAL A 1 90 ? 9.470 3.345 -10.242 1.00 89.62 90 VAL A N 1
ATOM 693 C CA . VAL A 1 90 ? 8.589 3.250 -11.403 1.00 89.62 90 VAL A CA 1
ATOM 694 C C . VAL A 1 90 ? 9.151 2.260 -12.427 1.00 89.62 90 VAL A C 1
ATOM 696 O O . VAL A 1 90 ? 8.412 1.408 -12.916 1.00 89.62 90 VAL A O 1
ATOM 699 N N . TYR A 1 91 ? 10.451 2.327 -12.726 1.00 87.06 91 TYR A N 1
ATOM 700 C CA . TYR A 1 91 ? 11.103 1.391 -13.641 1.00 87.06 91 TYR A CA 1
ATOM 701 C C . TYR A 1 91 ? 10.984 -0.057 -13.150 1.00 87.06 91 TYR A C 1
ATOM 703 O O . TYR A 1 91 ? 10.546 -0.908 -13.922 1.00 87.06 91 TYR A O 1
ATOM 711 N N . SER A 1 92 ? 11.299 -0.332 -11.883 1.00 86.94 92 SER A N 1
ATOM 712 C CA . SER A 1 92 ? 11.224 -1.684 -11.323 1.00 86.94 92 SER A CA 1
ATOM 713 C C . SER A 1 92 ? 9.792 -2.201 -11.252 1.00 86.94 92 SER A C 1
ATOM 715 O O . SER A 1 92 ? 9.543 -3.363 -11.554 1.00 86.94 92 SER A O 1
ATOM 717 N N . PHE A 1 93 ? 8.812 -1.340 -10.966 1.00 89.00 93 PHE A N 1
ATOM 718 C CA . PHE A 1 93 ? 7.406 -1.734 -11.026 1.00 89.00 93 PHE A CA 1
ATOM 719 C C . PHE A 1 93 ? 6.956 -2.152 -12.434 1.00 89.00 93 PHE A C 1
ATOM 721 O O . PHE A 1 93 ? 6.188 -3.102 -12.580 1.00 89.00 93 PHE A O 1
ATOM 728 N N . PHE A 1 94 ? 7.419 -1.454 -13.475 1.00 85.38 94 PHE A N 1
ATOM 729 C CA . PHE A 1 94 ? 7.031 -1.756 -14.854 1.00 85.38 94 PHE A CA 1
ATOM 730 C C . PHE A 1 94 ? 7.847 -2.885 -15.503 1.00 85.38 94 PHE A C 1
ATOM 732 O O . PHE A 1 94 ? 7.302 -3.570 -16.367 1.00 85.38 94 PHE A O 1
ATOM 739 N N . ASN A 1 95 ? 9.114 -3.078 -15.116 1.00 80.88 95 ASN A N 1
ATOM 740 C CA . ASN A 1 95 ? 10.049 -3.985 -15.798 1.00 80.88 95 ASN A CA 1
ATOM 741 C C . ASN A 1 95 ? 10.527 -5.173 -14.951 1.00 80.88 95 ASN A C 1
ATOM 743 O O . ASN A 1 95 ? 10.748 -6.242 -15.512 1.00 80.88 95 ASN A O 1
ATOM 747 N N . ASP A 1 96 ? 10.660 -5.012 -13.631 1.00 67.06 96 ASP A N 1
ATOM 748 C CA . ASP A 1 96 ? 11.260 -6.013 -12.730 1.00 67.06 96 ASP A CA 1
ATOM 749 C C . ASP A 1 96 ? 10.199 -6.849 -11.999 1.00 67.06 96 ASP A C 1
ATOM 751 O O . ASP A 1 96 ? 10.447 -7.441 -10.950 1.00 67.06 96 ASP A O 1
ATOM 755 N N . ASP A 1 97 ? 8.999 -6.951 -12.582 1.00 68.88 97 ASP A N 1
ATOM 756 C CA . ASP A 1 97 ? 8.039 -7.998 -12.225 1.00 68.88 97 ASP A CA 1
ATOM 757 C C . ASP A 1 97 ? 7.490 -7.889 -10.773 1.00 68.88 97 ASP A C 1
ATOM 759 O O . ASP A 1 97 ? 6.931 -8.852 -10.225 1.00 68.88 97 ASP A O 1
ATOM 763 N N . ILE A 1 98 ? 7.610 -6.696 -10.170 1.00 87.81 98 ILE A N 1
ATOM 764 C CA . ILE A 1 98 ? 7.129 -6.336 -8.828 1.00 87.81 98 ILE A CA 1
ATOM 765 C C . ILE A 1 98 ? 5.590 -6.352 -8.781 1.00 87.81 98 ILE A C 1
ATOM 767 O O . ILE A 1 98 ? 4.887 -5.956 -9.720 1.00 87.81 98 ILE A O 1
ATOM 771 N N . ALA A 1 99 ? 5.018 -6.794 -7.660 1.00 91.56 99 ALA A N 1
ATOM 772 C CA . ALA A 1 99 ? 3.571 -6.913 -7.520 1.00 91.56 99 ALA A CA 1
ATOM 773 C C . ALA A 1 99 ? 2.871 -5.580 -7.183 1.00 91.56 99 ALA A C 1
ATOM 775 O O . ALA A 1 99 ? 1.693 -5.422 -7.536 1.00 91.56 99 ALA A O 1
ATOM 776 N N . GLY A 1 100 ? 3.565 -4.621 -6.555 1.00 92.81 100 GLY A N 1
ATOM 777 C CA . GLY A 1 100 ? 3.018 -3.295 -6.260 1.00 92.81 100 GLY A CA 1
ATOM 778 C C . GLY A 1 100 ? 4.008 -2.123 -6.182 1.00 92.81 100 GLY A C 1
ATOM 779 O O . GLY A 1 100 ? 5.206 -2.302 -5.999 1.00 92.81 100 GLY A O 1
ATOM 780 N N . LEU A 1 101 ? 3.475 -0.906 -6.289 1.00 93.88 101 LEU A N 1
ATOM 781 C CA . LEU A 1 101 ? 4.183 0.372 -6.176 1.00 93.88 101 LEU A CA 1
ATOM 782 C C . LEU A 1 101 ? 3.429 1.309 -5.226 1.00 93.88 101 LEU A C 1
ATOM 784 O O . LEU A 1 101 ? 2.254 1.599 -5.456 1.00 93.88 101 LEU A O 1
ATOM 788 N N . ILE A 1 102 ? 4.101 1.809 -4.191 1.00 94.62 102 ILE A N 1
ATOM 789 C CA . ILE A 1 102 ? 3.633 2.928 -3.364 1.00 94.62 102 ILE A CA 1
ATOM 790 C C . ILE A 1 102 ? 4.110 4.225 -4.021 1.00 94.62 102 ILE A C 1
ATOM 792 O O . ILE A 1 102 ? 5.310 4.407 -4.228 1.00 94.62 102 ILE A O 1
ATOM 796 N N . GLY A 1 103 ? 3.186 5.125 -4.351 1.00 92.12 103 GLY A N 1
ATOM 797 C CA . GLY A 1 103 ? 3.516 6.353 -5.071 1.00 92.12 103 GLY A CA 1
ATOM 798 C C . GLY A 1 103 ? 2.328 7.289 -5.271 1.00 92.12 103 GLY A C 1
ATOM 799 O O . GLY A 1 103 ? 1.400 7.328 -4.461 1.00 92.12 103 GLY A O 1
ATOM 800 N N . SER A 1 104 ? 2.364 8.045 -6.366 1.00 89.94 104 SER A N 1
ATOM 801 C CA . SER A 1 104 ? 1.308 8.964 -6.800 1.00 89.94 104 SER A CA 1
ATOM 802 C C . SER A 1 104 ? 0.443 8.347 -7.913 1.00 89.94 104 SER A C 1
ATOM 804 O O . SER A 1 104 ? 0.950 7.588 -8.743 1.00 89.94 104 SER A O 1
ATOM 806 N N . PRO A 1 105 ? -0.856 8.700 -8.024 1.00 86.62 105 PRO A N 1
ATOM 807 C CA . PRO A 1 105 ? -1.675 8.324 -9.177 1.00 86.62 105 PRO A CA 1
ATOM 808 C C . PRO A 1 105 ? -1.108 8.763 -10.533 1.00 86.62 105 PRO A C 1
ATOM 810 O O . PRO A 1 105 ? -1.504 8.196 -11.557 1.00 86.62 105 PRO A O 1
ATOM 813 N N . ASP A 1 106 ? -0.240 9.776 -10.542 1.00 87.44 106 ASP A N 1
ATOM 814 C CA . ASP A 1 106 ? 0.396 10.324 -11.744 1.00 87.44 106 ASP A CA 1
ATOM 815 C C . ASP A 1 106 ? 1.607 9.502 -12.204 1.00 87.44 106 ASP A C 1
ATOM 817 O O . ASP A 1 106 ? 2.102 9.695 -13.314 1.00 87.44 106 ASP A O 1
ATOM 821 N N . ASP A 1 107 ? 2.059 8.541 -11.394 1.00 85.69 107 ASP A N 1
ATOM 822 C CA . ASP A 1 107 ? 3.122 7.599 -11.770 1.00 85.69 107 ASP A CA 1
ATOM 823 C C . ASP A 1 107 ? 2.643 6.605 -12.838 1.00 85.69 107 ASP A C 1
ATOM 825 O O . ASP A 1 107 ? 3.438 6.009 -13.566 1.00 85.69 107 ASP A O 1
ATOM 829 N N . LEU A 1 108 ? 1.321 6.464 -12.982 1.00 81.56 108 LEU A N 1
ATOM 830 C CA . LEU A 1 108 ? 0.690 5.731 -14.068 1.00 81.56 108 LEU A CA 1
ATOM 831 C C . LEU A 1 108 ? 0.525 6.634 -15.294 1.00 81.56 108 LEU A C 1
ATOM 833 O O . LEU A 1 108 ? -0.388 7.461 -15.360 1.00 81.56 108 LEU A O 1
ATOM 837 N N . ALA A 1 109 ? 1.349 6.415 -16.319 1.00 69.62 109 ALA A N 1
ATOM 838 C CA . ALA A 1 109 ? 1.195 7.092 -17.601 1.00 69.62 109 ALA A CA 1
ATOM 839 C C . ALA A 1 109 ? -0.146 6.719 -18.278 1.00 69.62 109 ALA A C 1
ATOM 841 O O . ALA A 1 109 ? -0.381 5.572 -18.654 1.00 69.62 109 ALA A O 1
ATOM 842 N N . GLY A 1 110 ? -1.031 7.703 -18.472 1.00 66.50 110 GLY A N 1
ATOM 843 C CA . GLY A 1 110 ? -2.198 7.657 -19.368 1.00 66.50 110 GLY A CA 1
ATOM 844 C C . GLY A 1 110 ? -2.964 6.321 -19.471 1.00 66.50 110 GLY A C 1
ATOM 845 O O . GLY A 1 110 ? -3.513 5.809 -18.494 1.00 66.50 110 GLY A O 1
ATOM 846 N N . LYS A 1 111 ? -3.057 5.773 -20.698 1.00 51.50 111 LYS A N 1
ATOM 847 C CA . LYS A 1 111 ? -3.924 4.636 -21.096 1.00 51.50 111 LYS A CA 1
ATOM 848 C C . LYS A 1 111 ? -3.692 3.324 -20.323 1.00 51.50 111 LYS A C 1
ATOM 850 O O . LYS A 1 111 ? -4.480 2.393 -20.487 1.00 51.50 111 LYS A O 1
ATOM 855 N N . VAL A 1 112 ? -2.671 3.244 -19.470 1.00 61.75 112 VAL A N 1
ATOM 856 C CA . VAL A 1 112 ? -2.314 2.030 -18.725 1.00 61.75 112 VAL A CA 1
ATOM 857 C C . VAL A 1 112 ? -3.065 1.913 -17.384 1.00 61.75 112 VAL A C 1
ATOM 859 O O . VAL A 1 112 ? -3.117 0.831 -16.810 1.00 61.75 112 VAL A O 1
ATOM 862 N N . LYS A 1 113 ? -3.783 2.957 -16.922 1.00 64.62 113 LYS A N 1
ATOM 863 C CA . LYS A 1 113 ? -4.557 2.924 -15.654 1.00 64.62 113 LYS A CA 1
ATOM 864 C C . LYS A 1 113 ? -5.546 1.755 -15.531 1.00 64.62 113 LYS A C 1
ATOM 866 O O . LYS A 1 113 ? -5.756 1.258 -14.434 1.00 64.62 113 LYS A O 1
ATOM 871 N N . LYS A 1 114 ? -6.138 1.279 -16.635 1.00 69.81 114 LYS A N 1
ATOM 872 C CA . LYS A 1 114 ? -7.078 0.135 -16.612 1.00 69.81 114 LYS A CA 1
ATOM 873 C C . LYS A 1 114 ? -6.393 -1.218 -16.370 1.00 69.81 114 LYS A C 1
ATOM 875 O O . LYS A 1 114 ? -7.067 -2.192 -16.042 1.00 69.81 114 LYS A O 1
ATOM 880 N N . GLN A 1 115 ? -5.077 -1.293 -16.555 1.00 77.19 115 GLN A N 1
ATOM 881 C CA . GLN A 1 115 ? -4.285 -2.513 -16.387 1.00 77.19 115 GLN A CA 1
ATOM 882 C C . GLN A 1 115 ? -3.726 -2.673 -14.965 1.00 77.19 115 GLN A C 1
ATOM 884 O O . GLN A 1 115 ? -3.083 -3.680 -14.670 1.00 77.19 115 GLN A O 1
ATOM 889 N N . TYR A 1 116 ? -4.013 -1.717 -14.083 1.00 87.81 116 TYR A N 1
ATOM 890 C CA . TYR A 1 116 ? -3.572 -1.727 -12.697 1.00 87.81 116 TYR A CA 1
ATOM 891 C C . TYR A 1 116 ? -4.754 -1.567 -11.756 1.00 87.81 116 TYR A C 1
ATOM 893 O O . TYR A 1 116 ? -5.782 -0.978 -12.097 1.00 87.81 116 TYR A O 1
ATOM 901 N N . ARG A 1 117 ? -4.596 -2.086 -10.542 1.00 89.56 117 ARG A N 1
ATOM 902 C CA . ARG A 1 117 ? -5.529 -1.826 -9.443 1.00 89.56 117 ARG A CA 1
ATOM 903 C C . ARG A 1 117 ? -4.895 -0.795 -8.542 1.00 89.56 117 ARG A C 1
ATOM 905 O O . ARG A 1 117 ? -3.749 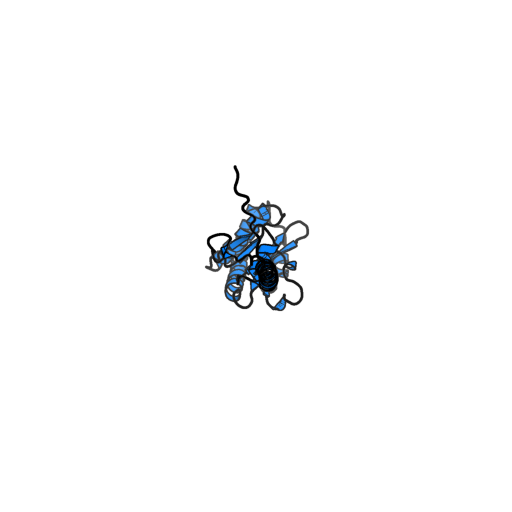-0.959 -8.151 1.00 89.56 117 ARG A O 1
ATOM 912 N N . VAL A 1 118 ? -5.633 0.253 -8.224 1.00 91.00 118 VAL A N 1
ATOM 913 C CA . VAL A 1 118 ? -5.126 1.373 -7.436 1.00 91.00 118 VAL A CA 1
ATOM 914 C C . VAL A 1 118 ? -5.967 1.478 -6.178 1.00 91.00 118 VAL A C 1
ATOM 916 O O . VAL A 1 118 ? -7.193 1.420 -6.253 1.00 91.00 118 VAL A O 1
ATOM 919 N N . VAL A 1 119 ? -5.301 1.613 -5.037 1.00 93.19 119 VAL A N 1
ATOM 920 C CA . VAL A 1 119 ? -5.935 1.865 -3.746 1.00 93.19 119 VAL A CA 1
ATOM 921 C C . VAL A 1 119 ? -5.321 3.125 -3.160 1.00 93.19 119 VAL A C 1
ATOM 923 O O . VAL A 1 119 ? -4.121 3.157 -2.896 1.00 93.19 119 VAL A O 1
ATOM 926 N N . THR A 1 120 ? -6.133 4.155 -2.940 1.00 93.06 120 THR A N 1
ATOM 927 C CA . THR A 1 120 ? -5.687 5.365 -2.239 1.00 93.06 120 THR A CA 1
ATOM 928 C C . THR A 1 120 ? -5.642 5.064 -0.751 1.00 93.06 120 THR A C 1
ATOM 930 O O . THR A 1 120 ? -6.666 4.740 -0.156 1.00 93.06 120 THR A O 1
ATOM 933 N N . LEU A 1 121 ? -4.463 5.132 -0.142 1.00 94.12 121 LEU A N 1
ATOM 934 C CA . LEU A 1 121 ? -4.266 4.729 1.253 1.00 94.12 121 LEU A CA 1
ATOM 935 C C . LEU A 1 121 ? -4.078 5.917 2.198 1.00 94.12 121 LEU A C 1
ATOM 937 O O . LEU A 1 121 ? -4.349 5.777 3.385 1.00 94.12 121 LEU A O 1
ATOM 941 N N . TYR A 1 122 ? -3.651 7.069 1.677 1.00 92.81 122 TYR A N 1
ATOM 942 C CA . TYR A 1 122 ? -3.384 8.275 2.456 1.00 92.81 122 TYR A CA 1
ATOM 943 C C . TYR A 1 122 ? -3.595 9.537 1.603 1.00 92.81 122 TYR A C 1
ATOM 945 O O . TYR A 1 122 ? -3.522 9.476 0.376 1.00 92.81 122 TYR A O 1
ATOM 953 N N . LEU A 1 123 ? -3.880 10.667 2.251 1.00 90.25 123 LEU A N 1
ATOM 954 C CA . LEU A 1 123 ? -4.017 11.990 1.634 1.00 90.25 123 LEU A CA 1
ATOM 955 C C . LEU A 1 123 ? -2.987 12.905 2.303 1.00 90.25 123 LEU A C 1
ATOM 957 O O . LEU A 1 123 ? -3.149 13.246 3.474 1.00 90.25 123 LEU A O 1
ATOM 961 N N . ALA A 1 124 ? -1.914 13.230 1.586 1.00 86.31 124 ALA A N 1
ATOM 962 C CA . ALA A 1 124 ? -0.747 13.917 2.122 1.00 86.31 124 ALA A CA 1
ATOM 963 C C . ALA A 1 124 ? -0.847 15.441 1.991 1.00 86.31 124 ALA A C 1
ATOM 965 O O . ALA A 1 124 ? -1.299 15.968 0.971 1.00 86.31 124 ALA A O 1
ATOM 966 N N . GLY A 1 125 ? -0.337 16.146 3.002 1.00 80.50 125 GLY A N 1
ATOM 967 C CA . GLY A 1 125 ? -0.236 17.605 3.007 1.00 80.50 125 GLY A CA 1
ATOM 968 C C . GLY A 1 125 ? -1.580 18.343 3.029 1.00 80.50 125 GLY A C 1
ATOM 969 O O . GLY A 1 125 ? -2.652 17.750 3.142 1.00 80.50 125 GLY A O 1
ATOM 970 N N . ALA A 1 126 ? -1.511 19.673 2.930 1.00 75.56 126 ALA A N 1
ATOM 971 C CA . ALA A 1 126 ? -2.689 20.544 2.941 1.00 75.56 126 ALA A CA 1
ATOM 972 C C . ALA A 1 126 ? -3.554 20.398 1.676 1.00 75.56 126 ALA A C 1
ATOM 974 O O . ALA A 1 126 ? -4.774 20.519 1.752 1.00 75.56 126 ALA A O 1
ATOM 975 N N . ASP A 1 127 ? -2.923 20.080 0.543 1.00 80.25 127 ASP A N 1
ATOM 976 C CA . ASP A 1 127 ? -3.594 19.893 -0.749 1.00 80.25 127 ASP A CA 1
ATOM 977 C C . ASP A 1 127 ? -4.218 18.491 -0.907 1.00 80.25 127 ASP A C 1
ATOM 979 O O . ASP A 1 127 ? -4.709 18.154 -1.982 1.00 80.25 127 ASP A O 1
ATOM 983 N N . GLU A 1 128 ? -4.185 17.663 0.147 1.00 83.88 128 GLU A N 1
ATOM 984 C CA . GLU A 1 128 ? -4.710 16.290 0.173 1.00 83.88 128 GLU A CA 1
ATOM 985 C C . GLU A 1 128 ? -4.234 15.434 -1.016 1.00 83.88 128 GLU A C 1
ATOM 987 O O . GLU A 1 128 ? -5.006 14.685 -1.622 1.00 83.88 128 GLU A O 1
ATOM 992 N N . GLN A 1 129 ? -2.943 15.529 -1.346 1.00 87.69 129 GLN A N 1
ATOM 993 C CA . GLN A 1 129 ? -2.353 14.795 -2.460 1.00 87.69 129 GLN A CA 1
ATOM 994 C C . GLN A 1 129 ? -2.460 13.283 -2.204 1.00 87.69 129 GLN A C 1
ATOM 996 O O . GLN A 1 129 ? -1.944 12.788 -1.196 1.00 87.69 129 GLN A O 1
ATOM 1001 N N . PRO A 1 130 ? -3.137 12.521 -3.077 1.00 90.38 130 PRO A N 1
ATOM 1002 C CA . PRO A 1 130 ? -3.380 11.108 -2.841 1.00 90.38 130 PRO A CA 1
ATOM 1003 C C . PRO A 1 130 ? -2.081 10.306 -2.929 1.00 90.38 130 PRO A C 1
ATOM 1005 O O . PRO A 1 130 ? -1.405 10.301 -3.955 1.00 90.38 130 PRO A O 1
ATOM 1008 N N . VAL A 1 131 ? -1.786 9.556 -1.872 1.00 92.44 131 VAL A N 1
ATOM 1009 C CA . VAL A 1 131 ? -0.784 8.491 -1.895 1.00 92.44 131 VAL A CA 1
ATOM 1010 C C . VAL A 1 131 ? -1.506 7.179 -2.148 1.00 92.44 131 VAL A C 1
ATOM 1012 O O . VAL A 1 131 ? -2.477 6.825 -1.465 1.00 92.44 131 VAL A O 1
ATOM 1015 N N . VAL A 1 132 ? -1.038 6.456 -3.156 1.00 93.69 132 VAL A N 1
ATOM 1016 C CA . VAL A 1 132 ? -1.668 5.235 -3.644 1.00 93.69 132 VAL A CA 1
ATOM 1017 C C . VAL A 1 132 ? -0.733 4.045 -3.543 1.00 93.69 132 VAL A C 1
ATOM 1019 O O . VAL A 1 132 ? 0.481 4.174 -3.671 1.00 93.69 132 VAL A O 1
ATOM 1022 N N . LEU A 1 133 ? -1.329 2.870 -3.373 1.00 94.88 133 LEU A N 1
ATOM 1023 C CA . LEU A 1 133 ? -0.691 1.593 -3.643 1.00 94.88 133 LEU A CA 1
ATOM 1024 C C . LEU A 1 133 ? -1.282 1.031 -4.938 1.00 94.88 133 LEU A C 1
ATOM 1026 O O . LEU A 1 133 ? -2.484 0.764 -5.045 1.00 94.88 133 LEU A O 1
ATOM 1030 N N . ILE A 1 134 ? -0.421 0.914 -5.938 1.00 93.56 134 ILE A N 1
ATOM 1031 C CA . ILE A 1 134 ? -0.722 0.456 -7.287 1.00 93.56 134 ILE A CA 1
ATOM 1032 C C . ILE A 1 134 ? -0.299 -1.004 -7.383 1.00 93.56 134 ILE A C 1
ATOM 1034 O O . ILE A 1 134 ? 0.802 -1.352 -6.986 1.00 93.56 134 ILE A O 1
ATOM 1038 N N . PHE A 1 135 ? -1.151 -1.860 -7.932 1.00 93.25 135 PHE A N 1
ATOM 1039 C CA . PHE A 1 135 ? -0.902 -3.288 -8.085 1.00 93.25 135 PHE A CA 1
ATOM 1040 C C . PHE A 1 135 ? -0.968 -3.697 -9.548 1.00 93.25 135 PHE A C 1
ATOM 1042 O O . PHE A 1 135 ? -1.902 -3.317 -10.265 1.00 93.25 135 PHE A O 1
ATOM 1049 N N . SER A 1 136 ? -0.031 -4.545 -9.972 1.00 89.19 136 SER A N 1
ATOM 1050 C CA . SER A 1 136 ? -0.097 -5.193 -11.283 1.00 89.19 136 SER A CA 1
ATOM 1051 C C . SER A 1 136 ? -1.301 -6.138 -11.353 1.00 89.19 136 SER A C 1
ATOM 1053 O O . SER A 1 136 ? -1.596 -6.874 -10.409 1.00 89.19 136 SER A O 1
ATOM 1055 N N . ASN A 1 137 ? -2.038 -6.141 -12.469 1.00 82.38 137 ASN A N 1
ATOM 1056 C CA . ASN A 1 137 ? -3.207 -7.019 -12.601 1.00 82.38 137 ASN A CA 1
ATOM 1057 C C . ASN A 1 137 ? -2.845 -8.512 -12.588 1.00 82.38 137 ASN A C 1
ATOM 1059 O O . ASN A 1 137 ? -3.644 -9.319 -12.115 1.00 82.38 137 ASN A O 1
ATOM 1063 N N . GLN A 1 138 ? -1.672 -8.874 -13.114 1.00 81.44 138 GLN A N 1
ATOM 1064 C CA . GLN A 1 138 ? -1.253 -10.269 -13.256 1.00 81.44 138 GLN A CA 1
ATOM 1065 C C . GLN A 1 138 ? -0.763 -10.871 -11.933 1.00 81.44 138 GLN A C 1
ATOM 1067 O O . GLN A 1 138 ? -1.181 -11.970 -11.581 1.00 81.44 138 GLN A O 1
ATOM 1072 N N . ARG A 1 139 ? 0.077 -10.151 -11.176 1.00 82.75 139 ARG A N 1
ATOM 1073 C CA . ARG A 1 139 ? 0.691 -10.657 -9.932 1.00 82.75 139 ARG A CA 1
ATOM 1074 C C . ARG A 1 139 ? 0.102 -10.038 -8.672 1.00 82.75 139 ARG A C 1
ATOM 1076 O O . ARG A 1 139 ? -0.128 -10.721 -7.677 1.00 82.75 139 ARG A O 1
ATOM 1083 N N . GLY A 1 140 ? -0.224 -8.753 -8.728 1.00 89.38 140 GLY A N 1
ATOM 1084 C CA . GLY A 1 140 ? -0.708 -7.983 -7.589 1.00 89.38 140 GLY A CA 1
ATOM 1085 C C . GLY A 1 140 ? -2.143 -8.283 -7.149 1.00 89.38 140 GLY A C 1
ATOM 1086 O O . GLY A 1 140 ? -2.585 -7.710 -6.161 1.00 89.38 140 GLY A O 1
ATOM 1087 N N . LEU A 1 141 ? -2.900 -9.176 -7.806 1.00 91.56 141 LEU A N 1
ATOM 1088 C CA . LEU A 1 141 ? -4.309 -9.426 -7.456 1.00 91.56 141 LEU A CA 1
ATOM 1089 C C . LEU A 1 141 ? -4.492 -9.942 -6.018 1.00 91.56 141 LEU A C 1
ATOM 1091 O O . LEU A 1 141 ? -5.409 -9.502 -5.317 1.00 91.56 141 LEU A O 1
ATOM 1095 N N . ALA A 1 142 ? -3.653 -10.885 -5.586 1.00 92.50 142 ALA A N 1
ATOM 1096 C CA . ALA A 1 142 ? -3.730 -11.450 -4.240 1.00 92.50 142 ALA A CA 1
ATOM 1097 C C . ALA A 1 142 ? -3.359 -10.405 -3.178 1.00 92.50 142 ALA A C 1
ATOM 1099 O O . ALA A 1 142 ? -4.081 -10.256 -2.189 1.00 92.50 142 ALA A O 1
ATOM 1100 N N . LEU A 1 143 ? -2.291 -9.638 -3.423 1.00 94.56 143 LEU A N 1
ATOM 1101 C CA . LEU A 1 143 ? -1.862 -8.553 -2.541 1.00 94.56 143 LEU A CA 1
ATOM 1102 C C . LEU A 1 143 ? -2.888 -7.423 -2.494 1.00 94.56 143 LEU A C 1
ATOM 1104 O O . LEU A 1 143 ? -3.228 -6.976 -1.410 1.00 94.56 143 LEU A O 1
ATOM 1108 N N . HIS A 1 144 ? -3.475 -7.037 -3.625 1.00 95.00 144 HIS A N 1
ATOM 1109 C CA . HIS A 1 144 ? -4.553 -6.053 -3.682 1.00 95.00 144 HIS A CA 1
ATOM 1110 C C . HIS A 1 144 ? -5.741 -6.461 -2.803 1.00 95.00 144 HIS A C 1
ATOM 1112 O O . HIS A 1 144 ? -6.230 -5.667 -2.002 1.00 95.00 144 HIS A O 1
ATOM 1118 N N . LYS A 1 145 ? -6.214 -7.711 -2.929 1.00 93.81 145 LYS A N 1
ATOM 1119 C CA . LYS A 1 145 ? -7.327 -8.216 -2.108 1.00 93.81 145 LYS A CA 1
ATOM 1120 C C . LYS A 1 145 ? -6.967 -8.233 -0.622 1.00 93.81 145 LYS A C 1
ATOM 1122 O O . LYS A 1 145 ? -7.791 -7.833 0.199 1.00 93.81 145 LYS A O 1
ATOM 1127 N N . ALA A 1 146 ? -5.758 -8.687 -0.287 1.00 95.19 146 ALA A N 1
ATOM 1128 C CA . ALA A 1 146 ? -5.270 -8.698 1.086 1.00 95.19 146 ALA A CA 1
ATOM 1129 C C . ALA A 1 146 ? -5.184 -7.277 1.653 1.00 95.19 146 ALA A C 1
ATOM 1131 O O . ALA A 1 146 ? -5.729 -7.018 2.719 1.00 95.19 146 ALA A O 1
ATOM 1132 N N . PHE A 1 147 ? -4.595 -6.347 0.908 1.00 96.31 147 PHE A N 1
ATOM 1133 C CA . PHE A 1 147 ? -4.451 -4.956 1.307 1.00 96.31 147 PHE A CA 1
ATOM 1134 C C . PHE A 1 147 ? -5.803 -4.274 1.510 1.00 96.31 147 PHE A C 1
ATOM 1136 O O . PHE A 1 147 ? -6.035 -3.689 2.559 1.00 96.31 147 PHE A O 1
ATOM 1143 N N . ALA A 1 148 ? -6.737 -4.404 0.562 1.00 94.44 148 ALA A N 1
ATOM 1144 C CA . ALA A 1 148 ? -8.067 -3.809 0.685 1.00 94.44 148 ALA A CA 1
ATOM 1145 C C . ALA A 1 148 ? -8.839 -4.344 1.909 1.00 94.44 148 ALA A C 1
ATOM 1147 O O . ALA A 1 148 ? -9.476 -3.568 2.619 1.00 94.44 148 ALA A O 1
ATOM 1148 N N . ASN A 1 149 ? -8.753 -5.651 2.185 1.00 94.44 149 ASN A N 1
ATOM 1149 C CA . ASN A 1 149 ? -9.327 -6.261 3.391 1.00 94.44 149 ASN A CA 1
ATOM 1150 C C . ASN A 1 149 ? -8.637 -5.738 4.664 1.00 94.44 149 ASN A C 1
ATOM 1152 O O . ASN A 1 149 ? -9.298 -5.335 5.619 1.00 94.44 149 ASN A O 1
ATOM 1156 N N . GLY A 1 150 ? -7.307 -5.691 4.647 1.00 95.75 150 GLY A N 1
ATOM 1157 C CA . GLY A 1 150 ? -6.475 -5.154 5.713 1.00 95.75 150 GLY A CA 1
ATOM 1158 C C . GLY A 1 150 ? -6.818 -3.715 6.079 1.00 95.75 150 GLY A C 1
ATOM 1159 O O . GLY A 1 150 ? -7.052 -3.417 7.246 1.00 95.75 150 GLY A O 1
ATOM 1160 N N . MET A 1 151 ? -6.938 -2.851 5.070 1.00 95.69 151 MET A N 1
ATOM 1161 C CA . MET A 1 151 ? -7.340 -1.454 5.215 1.00 95.69 151 MET A CA 1
ATOM 1162 C C . MET A 1 151 ? -8.707 -1.326 5.889 1.00 95.69 151 MET A C 1
ATOM 1164 O O . MET A 1 151 ? -8.850 -0.583 6.858 1.00 95.69 151 MET A O 1
ATOM 1168 N N . GLN A 1 152 ? -9.703 -2.100 5.447 1.00 93.81 152 GLN A N 1
ATOM 1169 C CA . GLN A 1 152 ? -11.023 -2.111 6.087 1.00 93.81 152 GLN A CA 1
ATOM 1170 C C . GLN A 1 152 ? -10.942 -2.528 7.560 1.00 93.81 152 GLN A C 1
ATOM 1172 O O . GLN A 1 152 ? -11.552 -1.884 8.415 1.00 93.81 152 GLN A O 1
ATOM 1177 N N . LYS A 1 153 ? -10.143 -3.554 7.881 1.00 95.12 153 LYS A N 1
ATOM 1178 C CA . LYS A 1 153 ? -9.937 -4.004 9.262 1.00 95.12 153 LYS A CA 1
ATOM 1179 C C . LYS A 1 153 ? -9.303 -2.920 10.128 1.00 95.12 153 LYS A C 1
ATOM 1181 O O . LYS A 1 153 ? -9.868 -2.604 11.172 1.00 95.12 153 LYS A O 1
ATOM 1186 N N . ILE A 1 154 ? -8.189 -2.320 9.699 1.00 95.38 154 ILE A N 1
ATOM 1187 C CA . ILE A 1 154 ? -7.505 -1.289 10.498 1.00 95.38 154 ILE A CA 1
ATOM 1188 C C . ILE A 1 154 ? -8.335 -0.007 10.636 1.00 95.38 154 ILE A C 1
ATOM 1190 O O . ILE A 1 154 ? -8.215 0.691 11.640 1.00 95.38 154 ILE A O 1
ATOM 1194 N N . MET A 1 155 ? -9.208 0.298 9.670 1.00 93.00 155 MET A N 1
ATOM 1195 C CA . MET A 1 155 ? -10.176 1.387 9.804 1.00 93.00 155 MET A CA 1
ATOM 1196 C C . MET A 1 155 ? -11.266 1.049 10.823 1.00 93.00 155 MET A C 1
ATOM 1198 O O . MET A 1 155 ? -11.550 1.861 11.698 1.00 93.00 155 MET A O 1
ATOM 1202 N N . SER A 1 156 ? -11.857 -0.147 10.737 1.00 92.25 156 SER A N 1
ATOM 1203 C CA . SER A 1 156 ? -12.938 -0.572 11.639 1.00 92.25 156 SER A CA 1
ATOM 1204 C C . SER A 1 156 ? -12.501 -0.713 13.099 1.00 92.25 156 SER A C 1
ATOM 1206 O O . SER A 1 156 ? -13.295 -0.464 13.999 1.00 92.25 156 SER A O 1
ATOM 1208 N N . SER A 1 157 ? -11.239 -1.074 13.344 1.00 94.38 157 SER A N 1
ATOM 1209 C CA . SER A 1 157 ? -10.687 -1.232 14.691 1.00 94.38 157 SER A CA 1
ATOM 1210 C C . SER A 1 157 ? -10.169 0.070 15.307 1.00 94.38 157 SER A C 1
ATOM 1212 O O . SER A 1 157 ? -9.691 0.056 16.437 1.00 94.38 157 SER A O 1
ATOM 1214 N N . GLY A 1 158 ? -10.189 1.184 14.565 1.00 93.56 158 GLY A N 1
ATOM 1215 C CA . GLY A 1 158 ? -9.563 2.445 14.978 1.00 93.56 158 GLY A CA 1
ATOM 1216 C C . GLY A 1 158 ? -8.031 2.443 14.896 1.00 93.56 158 GLY A C 1
ATOM 1217 O O . GLY A 1 158 ? -7.401 3.468 15.150 1.00 93.56 158 GLY A O 1
ATOM 1218 N N . LYS A 1 159 ? -7.404 1.332 14.484 1.00 95.88 159 LYS A N 1
ATOM 1219 C CA . LYS A 1 159 ? -5.945 1.226 14.335 1.00 95.88 159 LYS A CA 1
ATOM 1220 C C . LYS A 1 159 ? -5.389 2.256 13.351 1.00 95.88 159 LYS A C 1
ATOM 1222 O O . LYS A 1 159 ? -4.325 2.806 13.599 1.00 95.88 159 LYS A O 1
ATOM 1227 N N . TYR A 1 160 ? -6.117 2.562 12.275 1.00 95.00 160 TYR A N 1
ATOM 1228 C CA . TYR A 1 160 ? -5.724 3.605 11.323 1.00 95.00 160 TYR A CA 1
ATOM 1229 C C . TYR A 1 160 ? -5.565 4.970 12.010 1.00 95.00 160 TYR A C 1
ATOM 1231 O O . TYR A 1 160 ? -4.584 5.669 11.773 1.00 95.00 160 TYR A O 1
ATOM 1239 N N . GLN A 1 161 ? -6.507 5.337 12.885 1.00 94.75 161 GLN A N 1
ATOM 1240 C CA . GLN A 1 161 ? -6.441 6.591 13.635 1.00 94.75 161 GLN A CA 1
ATOM 1241 C C . GLN A 1 161 ? -5.224 6.605 14.566 1.00 94.75 161 GLN A C 1
ATOM 1243 O O . GLN A 1 161 ? -4.478 7.574 14.553 1.00 94.75 161 GLN A O 1
ATOM 1248 N N . GLN A 1 162 ? -4.963 5.505 15.281 1.00 95.38 162 GLN A N 1
ATOM 1249 C CA . GLN A 1 162 ? -3.781 5.379 16.145 1.00 95.38 162 GLN A CA 1
ATOM 1250 C C . GLN A 1 162 ? -2.465 5.535 15.373 1.00 95.38 162 GLN A C 1
ATOM 1252 O O . GLN A 1 162 ? -1.524 6.141 15.875 1.00 95.38 162 GLN A O 1
ATOM 1257 N N . LEU A 1 163 ? -2.383 4.973 14.161 1.00 94.94 163 LEU A N 1
ATOM 1258 C CA . LEU A 1 163 ? -1.205 5.124 13.306 1.00 94.94 163 LEU A CA 1
ATOM 1259 C C . LEU A 1 163 ? -1.033 6.575 12.866 1.00 94.94 163 LEU A C 1
ATOM 1261 O O . LEU A 1 163 ? 0.064 7.106 12.970 1.00 94.94 163 LEU A O 1
ATOM 1265 N N . TYR A 1 164 ? -2.107 7.235 12.432 1.00 93.62 164 TYR A N 1
ATOM 1266 C CA . T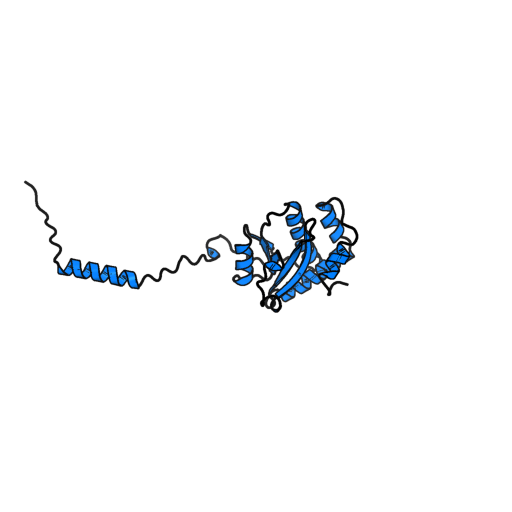YR A 1 164 ? -2.053 8.645 12.048 1.00 93.62 164 TYR A CA 1
ATOM 1267 C C . TYR A 1 164 ? -1.614 9.533 13.221 1.00 93.62 164 TYR A C 1
ATOM 1269 O O . TYR A 1 164 ? -0.708 10.349 13.080 1.00 93.62 164 TYR A O 1
ATOM 1277 N N . GLU A 1 165 ? -2.213 9.327 14.394 1.00 93.69 165 GLU A N 1
ATOM 1278 C CA . GLU A 1 165 ? -1.955 10.103 15.615 1.00 93.69 165 GLU A CA 1
ATOM 1279 C C . GLU A 1 165 ? -0.562 9.863 16.218 1.00 93.69 165 GLU A C 1
ATOM 1281 O O . GLU A 1 165 ? -0.103 10.613 17.073 1.00 93.69 165 GLU A O 1
ATOM 1286 N N . LYS A 1 166 ? 0.152 8.830 15.758 1.00 93.94 166 LYS A N 1
ATOM 1287 C CA . LYS A 1 166 ? 1.561 8.613 16.105 1.00 93.94 166 LYS A CA 1
ATOM 1288 C C . LYS A 1 166 ? 2.493 9.603 15.399 1.00 93.94 166 LYS A C 1
ATOM 1290 O O . LYS A 1 166 ? 3.558 9.912 15.928 1.00 93.94 166 LYS A O 1
ATOM 1295 N N . TYR A 1 167 ? 2.116 10.061 14.207 1.00 90.69 167 TYR A N 1
ATOM 1296 C CA . TYR A 1 167 ? 2.939 10.921 13.349 1.00 90.69 167 TYR A CA 1
ATOM 1297 C C . TYR A 1 167 ? 2.409 12.357 13.239 1.00 90.69 167 TYR A C 1
ATOM 1299 O O . TYR A 1 167 ? 3.149 13.255 12.840 1.00 90.69 167 TYR A O 1
ATOM 1307 N N . HIS A 1 168 ? 1.154 12.585 13.628 1.00 87.75 168 HIS A N 1
ATOM 1308 C CA . HIS A 1 168 ? 0.484 13.883 13.633 1.00 87.75 168 HIS A CA 1
ATOM 1309 C C . HIS A 1 168 ? -0.356 14.043 14.903 1.00 87.75 168 HIS A C 1
ATOM 1311 O O . HIS A 1 168 ? -0.774 13.056 15.487 1.00 87.75 168 HIS A O 1
ATOM 1317 N N . ASP A 1 169 ? -0.690 15.273 15.294 1.00 87.50 169 ASP A N 1
ATOM 1318 C CA . ASP A 1 169 ? -1.398 15.517 16.562 1.00 87.50 169 ASP A CA 1
ATOM 1319 C C . ASP A 1 169 ? -2.803 14.897 16.627 1.00 87.50 169 ASP A C 1
ATOM 1321 O O . ASP A 1 169 ? -3.253 14.463 17.686 1.00 87.50 169 ASP A O 1
ATOM 1325 N N . LYS A 1 170 ? -3.541 14.914 15.509 1.00 90.31 170 LYS A N 1
ATOM 1326 C CA . LYS A 1 170 ? -4.917 14.403 15.437 1.00 90.31 170 LYS A CA 1
ATOM 1327 C C . LYS A 1 170 ? -5.350 14.111 14.011 1.00 90.31 170 LYS A C 1
ATOM 1329 O O . LYS A 1 170 ? -5.031 14.871 13.097 1.00 90.31 170 LYS A O 1
ATOM 1334 N N . LEU A 1 171 ? -6.177 13.083 13.835 1.00 89.62 171 LEU A N 1
ATOM 1335 C CA . LEU A 1 171 ? -6.805 12.811 12.546 1.00 89.62 171 LEU A CA 1
ATOM 1336 C C . LEU A 1 171 ? -7.850 13.897 12.207 1.00 89.62 171 LEU A C 1
ATOM 1338 O O . LEU A 1 171 ? -8.769 14.128 13.001 1.00 89.62 171 LEU A O 1
ATOM 1342 N N . PRO A 1 172 ? -7.773 14.562 11.036 1.00 90.25 172 PRO A N 1
ATOM 1343 C CA . PRO A 1 172 ? -8.748 15.578 10.661 1.00 90.25 172 PRO A CA 1
ATOM 1344 C C . PRO A 1 172 ? -10.174 15.024 10.577 1.00 90.25 172 PRO A C 1
ATOM 1346 O O . PRO A 1 172 ? -10.420 13.912 10.098 1.00 90.25 172 PRO A O 1
ATOM 1349 N N . VAL A 1 173 ? -11.152 15.836 10.985 1.00 89.75 173 VAL A N 1
ATOM 1350 C CA . VAL A 1 173 ? -12.566 15.449 10.927 1.00 89.75 173 VAL A CA 1
ATOM 1351 C C . VAL A 1 173 ? -12.965 15.135 9.481 1.00 89.75 173 VAL A C 1
ATOM 1353 O O . VAL A 1 173 ? -12.649 15.863 8.534 1.00 89.75 173 VAL A O 1
ATOM 1356 N N . GLY A 1 174 ? -13.641 14.001 9.298 1.00 89.56 174 GLY A N 1
ATOM 1357 C CA . GLY A 1 174 ? -14.079 13.531 7.985 1.00 89.56 174 GLY A CA 1
ATOM 1358 C C . GLY A 1 174 ? -12.961 13.005 7.077 1.00 89.56 174 GLY A C 1
ATOM 1359 O O . GLY A 1 174 ? -13.263 12.648 5.940 1.00 89.56 174 GLY A O 1
ATOM 1360 N N . PHE A 1 175 ? -11.709 12.907 7.545 1.00 90.94 175 PHE A N 1
ATOM 1361 C CA . PHE A 1 175 ? -10.589 12.392 6.746 1.00 90.94 175 PHE A CA 1
ATOM 1362 C C . PHE A 1 175 ? -10.867 10.980 6.214 1.00 90.94 175 PHE A C 1
ATOM 1364 O O . PHE A 1 175 ? -10.790 10.743 5.013 1.00 90.94 175 PHE A O 1
ATOM 1371 N N . ILE A 1 176 ? -11.302 10.056 7.081 1.00 91.19 176 ILE A N 1
ATOM 1372 C CA . ILE A 1 176 ? -11.655 8.682 6.677 1.00 91.19 176 ILE A CA 1
ATOM 1373 C C . ILE A 1 176 ? -12.776 8.675 5.638 1.00 91.19 176 ILE A C 1
ATOM 1375 O O . ILE A 1 176 ? -12.742 7.887 4.699 1.00 91.19 176 ILE A O 1
ATOM 1379 N N . LEU A 1 177 ? -13.762 9.564 5.770 1.00 91.06 177 LEU A N 1
ATOM 1380 C CA . LEU A 1 177 ? -14.854 9.666 4.805 1.00 91.06 177 LEU A CA 1
ATOM 1381 C C . LEU A 1 177 ? -14.336 10.123 3.431 1.00 91.06 177 LEU A C 1
ATOM 1383 O O . LEU A 1 177 ? -14.731 9.554 2.415 1.00 91.06 177 LEU A O 1
ATOM 1387 N N . ARG A 1 178 ? -13.427 11.106 3.387 1.00 91.94 178 ARG A N 1
ATOM 1388 C CA . ARG A 1 178 ? -12.767 11.541 2.143 1.00 91.94 178 ARG A CA 1
ATOM 1389 C C . ARG A 1 178 ? -11.906 10.431 1.544 1.00 91.94 178 ARG A C 1
ATOM 1391 O O . ARG A 1 178 ? -12.008 10.168 0.349 1.00 91.94 178 ARG A O 1
ATOM 1398 N N . LEU A 1 179 ? -11.162 9.704 2.372 1.00 91.31 179 LEU A N 1
ATOM 1399 C CA . LEU A 1 179 ? -10.369 8.554 1.944 1.00 91.31 179 LEU A CA 1
ATOM 1400 C C . LEU A 1 179 ? -11.245 7.419 1.378 1.00 91.31 179 LEU A C 1
ATOM 1402 O O . LEU A 1 179 ? -10.925 6.849 0.336 1.00 91.31 179 LEU A O 1
ATOM 1406 N N . LYS A 1 180 ? -12.396 7.126 1.997 1.00 90.62 180 LYS A N 1
ATOM 1407 C CA . LYS A 1 180 ? -13.383 6.161 1.477 1.00 90.62 180 LYS A CA 1
ATOM 1408 C C . LYS A 1 180 ? -13.983 6.601 0.140 1.00 90.62 180 LYS A C 1
ATOM 1410 O O . LYS A 1 180 ? -14.191 5.761 -0.726 1.00 90.62 180 LYS A O 1
ATOM 1415 N N . ARG A 1 181 ? -14.205 7.904 -0.085 1.00 90.56 181 ARG A N 1
ATOM 1416 C CA . ARG A 1 181 ? -14.678 8.414 -1.392 1.00 90.56 181 ARG A CA 1
ATOM 1417 C C . ARG A 1 181 ? -13.693 8.127 -2.528 1.00 90.56 181 ARG A C 1
ATOM 1419 O O . ARG A 1 181 ? -14.134 7.888 -3.646 1.00 90.56 181 ARG A O 1
ATOM 1426 N N . GLN A 1 182 ? -12.391 8.099 -2.239 1.00 89.19 182 GLN A N 1
ATOM 1427 C CA . GLN A 1 182 ? -11.357 7.711 -3.208 1.00 89.19 182 GLN A CA 1
ATOM 1428 C C . GLN A 1 182 ? -11.327 6.192 -3.473 1.00 89.19 182 GLN A C 1
ATOM 1430 O O . GLN A 1 182 ? -10.739 5.749 -4.456 1.00 89.19 182 GLN A O 1
ATOM 1435 N N . ASN A 1 183 ? -11.980 5.387 -2.626 1.00 88.56 183 ASN A N 1
ATOM 1436 C CA . ASN A 1 183 ? -11.995 3.926 -2.692 1.00 88.56 183 ASN A CA 1
ATOM 1437 C C . ASN A 1 183 ? -13.438 3.392 -2.611 1.00 88.56 183 ASN A C 1
ATOM 1439 O O . ASN A 1 183 ? -13.851 2.892 -1.564 1.00 88.56 183 ASN A O 1
ATOM 1443 N N . PRO A 1 184 ? -14.220 3.426 -3.707 1.00 75.44 184 PRO A N 1
ATOM 1444 C CA . PRO A 1 184 ? -15.655 3.109 -3.684 1.00 75.44 184 PRO A CA 1
ATOM 1445 C C . PRO A 1 184 ? -16.003 1.680 -3.217 1.00 75.44 184 PRO A C 1
ATOM 1447 O O . PRO A 1 184 ? -17.158 1.393 -2.919 1.00 75.44 184 PRO A O 1
ATOM 1450 N N . GLY A 1 185 ? -15.024 0.773 -3.133 1.00 76.06 185 GLY A N 1
ATOM 1451 C CA . GLY A 1 185 ? -15.200 -0.575 -2.580 1.00 76.06 185 GLY A CA 1
ATOM 1452 C C . GLY A 1 185 ? -15.131 -0.665 -1.049 1.00 76.06 185 GLY A C 1
ATOM 1453 O O . GLY A 1 185 ? -15.314 -1.754 -0.504 1.00 76.06 185 GLY A O 1
ATOM 1454 N N . TRP A 1 186 ? -14.826 0.426 -0.343 1.00 80.75 186 TRP A N 1
ATOM 1455 C CA . TRP A 1 186 ? -14.720 0.451 1.117 1.00 80.75 186 TRP A CA 1
ATOM 1456 C C . TRP A 1 186 ? -16.037 0.905 1.743 1.00 80.75 186 TRP A C 1
ATOM 1458 O O . TRP A 1 186 ? -16.458 2.045 1.558 1.00 80.75 186 TRP A O 1
ATOM 1468 N N . LYS A 1 187 ? -16.686 -0.007 2.475 1.00 66.44 187 LYS A N 1
ATOM 1469 C CA . LYS A 1 187 ? -17.898 0.276 3.254 1.00 66.44 187 LYS A CA 1
ATOM 1470 C C . LYS A 1 187 ? -17.529 0.835 4.625 1.00 66.44 187 LYS A C 1
ATOM 1472 O O . LYS A 1 187 ? -16.545 0.370 5.236 1.00 66.44 187 LYS A O 1
#

Secondary structure (DSSP, 8-state):
----------HHHHHHHHHHHHHHHHS---------GGGGSS----SEEEE--SS-HHHHHHHHHHHHHHHHHTT--PPEEEES-HHHHHHHHHHS--SEEEE-GGGS-GGGGGGEEEEEEEEETTTTEEEEEEEETTTTHHHHHHHHHHHHHHHHTSHHHHHHHHHSS-PPTTHHHHHHHT-TT--

pLDDT: mean 79.76, std 16.82, range [38.09, 97.38]